Protein AF-A0AAV6TME8-F1 (afdb_monomer_lite)

Secondary structure (DSSP, 8-state):
-EEEEEEEEE--SEEEEEEEEEE-TTEEEEEEEEETTS-EEEE--S-S--TT--TTEEE--HHHHHHTT------SSEEEEEEEE---SEEEEEEEEEEESS--SS---EEEEEEEEEEE------EEEEEEEEE-TTSSEEEEEEEEE---SS---EEEEEEE-TTS--EEEEEESSSEEEEEEEEES-SEEEEEEEEE-TTS-B---EEEEEE--

Radius of gyration: 23.93 Å; chains: 1; bounding box: 53×36×77 Å

Structure (mmCIF, N/CA/C/O backbone):
data_AF-A0AAV6TME8-F1
#
_entry.id   AF-A0AAV6TME8-F1
#
loop_
_atom_site.group_PDB
_atom_site.id
_atom_site.type_symbol
_atom_site.label_atom_id
_atom_site.label_alt_id
_atom_site.label_comp_id
_atom_site.label_asym_id
_atom_site.label_entity_id
_atom_site.label_seq_id
_atom_site.pdbx_PDB_ins_code
_atom_site.Cartn_x
_atom_site.Cartn_y
_atom_site.Cartn_z
_atom_site.occupancy
_atom_site.B_iso_or_equiv
_atom_site.auth_seq_id
_atom_site.auth_comp_id
_atom_site.auth_asym_id
_atom_site.auth_atom_id
_atom_site.pdbx_PDB_model_num
ATOM 1 N N . MET A 1 1 ? -20.844 -8.195 23.554 1.00 75.50 1 MET A N 1
ATOM 2 C CA . MET A 1 1 ? -20.057 -8.203 22.303 1.00 75.50 1 MET A CA 1
ATOM 3 C C . MET A 1 1 ? -21.040 -8.287 21.154 1.00 75.50 1 MET A C 1
ATOM 5 O O . MET A 1 1 ? -21.928 -9.128 21.214 1.00 75.50 1 MET A O 1
ATOM 9 N N . LEU A 1 2 ? -20.918 -7.399 20.174 1.00 83.69 2 LEU A N 1
ATOM 10 C CA . LEU A 1 2 ? -21.782 -7.313 19.002 1.00 83.69 2 LEU A CA 1
ATOM 11 C C . LEU A 1 2 ? -20.957 -7.675 17.766 1.00 83.69 2 LEU A C 1
ATOM 13 O O . LEU A 1 2 ? -20.014 -6.962 17.438 1.00 83.69 2 LEU A O 1
ATOM 17 N N . LYS A 1 3 ? -21.287 -8.784 17.101 1.00 89.25 3 LYS A N 1
ATOM 18 C CA . LYS A 1 3 ? -20.657 -9.169 15.831 1.00 89.25 3 LYS A CA 1
ATOM 19 C C . LYS A 1 3 ? -21.192 -8.260 14.724 1.00 89.25 3 LYS A C 1
ATOM 21 O O . LYS A 1 3 ? -22.405 -8.143 14.587 1.00 89.25 3 LYS A O 1
ATOM 26 N N . ILE A 1 4 ? -20.298 -7.615 13.980 1.00 88.56 4 ILE A N 1
ATOM 27 C CA . ILE A 1 4 ? -20.653 -6.644 12.935 1.00 88.56 4 ILE A CA 1
ATOM 28 C C . ILE A 1 4 ? -20.473 -7.261 11.550 1.00 88.56 4 ILE A C 1
ATOM 30 O O . ILE A 1 4 ? -21.344 -7.113 10.699 1.00 88.56 4 ILE A O 1
ATOM 34 N N . PHE A 1 5 ? -19.378 -7.998 11.344 1.00 89.19 5 PHE A N 1
ATOM 35 C CA . PHE A 1 5 ? -19.069 -8.619 10.060 1.00 89.19 5 PHE A CA 1
ATOM 36 C C . PHE A 1 5 ? -18.673 -10.086 10.219 1.00 89.19 5 PHE A C 1
ATOM 38 O O . PHE A 1 5 ? -17.959 -10.460 11.153 1.00 89.19 5 PHE A O 1
ATOM 45 N N . GLU A 1 6 ? -19.109 -10.898 9.260 1.00 91.88 6 GLU A N 1
ATOM 46 C CA . GLU A 1 6 ? -18.462 -12.155 8.886 1.00 91.88 6 GLU A CA 1
ATOM 47 C C . GLU A 1 6 ? -17.601 -11.895 7.657 1.00 91.88 6 GLU A C 1
ATOM 49 O O . GLU A 1 6 ? -18.011 -11.175 6.747 1.00 91.88 6 GLU A O 1
ATOM 54 N N . THR A 1 7 ? -16.388 -12.429 7.653 1.00 88.69 7 THR A N 1
ATOM 55 C CA . THR A 1 7 ? -15.403 -12.181 6.603 1.00 88.69 7 THR A CA 1
ATOM 56 C C . THR A 1 7 ? -14.529 -13.422 6.396 1.00 88.69 7 THR A C 1
ATOM 58 O O . THR A 1 7 ? -14.611 -14.384 7.153 1.00 88.69 7 THR A O 1
ATOM 61 N N . ASP A 1 8 ? -13.736 -13.425 5.331 1.00 86.62 8 ASP A N 1
ATOM 62 C CA . ASP A 1 8 ? -12.628 -14.361 5.110 1.00 86.62 8 ASP A CA 1
ATOM 63 C C . ASP A 1 8 ? -11.422 -13.548 4.618 1.00 86.62 8 ASP A C 1
ATOM 65 O O . ASP A 1 8 ? -10.834 -13.800 3.565 1.00 86.62 8 ASP A O 1
ATOM 69 N N . LEU A 1 9 ? -11.129 -12.463 5.344 1.00 83.19 9 LEU A N 1
ATOM 70 C CA . LEU A 1 9 ? -10.088 -11.515 4.970 1.00 83.19 9 LEU A CA 1
ATOM 71 C C . LEU A 1 9 ? -8.731 -12.127 5.296 1.00 83.19 9 LEU A C 1
ATOM 73 O O . LEU A 1 9 ? -8.293 -12.125 6.445 1.00 83.19 9 LEU A O 1
ATOM 77 N N . HIS A 1 10 ? -8.077 -12.639 4.264 1.00 79.75 10 HIS A N 1
ATOM 78 C CA . HIS A 1 10 ? -6.720 -13.149 4.353 1.00 79.75 10 HIS A CA 1
ATOM 79 C C . HIS A 1 10 ? -5.737 -11.990 4.533 1.00 79.75 10 HIS A C 1
ATOM 81 O O . HIS A 1 10 ? -5.593 -11.148 3.639 1.00 79.75 10 HIS A O 1
ATOM 87 N N . ILE A 1 11 ? -5.040 -11.956 5.667 1.00 71.69 11 ILE A N 1
ATOM 88 C CA . ILE A 1 11 ? -3.997 -10.965 5.907 1.00 71.69 11 ILE A CA 1
ATOM 89 C C . ILE A 1 11 ? -2.740 -11.468 5.213 1.00 71.69 11 ILE A C 1
ATOM 91 O O . ILE A 1 11 ? -2.036 -12.349 5.688 1.00 71.69 11 ILE A O 1
ATOM 95 N N . LYS A 1 12 ? -2.446 -10.913 4.043 1.00 66.62 12 LYS A N 1
ATOM 96 C CA . LYS A 1 12 ? -1.075 -10.959 3.550 1.00 66.62 12 LYS A CA 1
ATOM 97 C C . LYS A 1 12 ? -0.419 -9.698 4.117 1.00 66.62 12 LYS A C 1
ATOM 99 O O . LYS A 1 12 ? -0.984 -8.627 3.950 1.00 66.62 12 LYS A O 1
ATOM 104 N N . GLY A 1 13 ? 0.774 -9.781 4.703 1.00 69.38 13 GLY A N 1
ATOM 105 C CA . GLY A 1 13 ? 1.603 -8.595 4.976 1.00 69.38 13 GLY A CA 1
ATOM 106 C C . GLY A 1 13 ? 1.107 -7.710 6.123 1.00 69.38 13 GLY A C 1
ATOM 107 O O . GLY A 1 13 ? 0.518 -8.200 7.085 1.00 69.38 13 GLY A O 1
ATOM 108 N N . GLU A 1 14 ? 1.405 -6.413 6.042 1.00 74.62 14 GLU A N 1
ATOM 109 C CA . GLU A 1 14 ? 0.968 -5.423 7.028 1.00 74.62 14 GLU A CA 1
ATOM 110 C C . GLU A 1 14 ? -0.463 -4.946 6.713 1.00 74.62 14 GLU A C 1
ATOM 112 O O . GLU A 1 14 ? -0.846 -4.796 5.550 1.00 74.62 14 GLU A O 1
ATOM 117 N N . LEU A 1 15 ? -1.271 -4.689 7.740 1.00 78.25 15 LEU A N 1
ATOM 118 C CA . LEU A 1 15 ? -2.660 -4.240 7.612 1.00 78.25 15 LEU A CA 1
ATOM 119 C C . LEU A 1 15 ? -2.941 -3.144 8.640 1.00 78.25 15 LEU A C 1
ATOM 121 O O . LEU A 1 15 ? -2.763 -3.356 9.838 1.00 78.25 15 LEU A O 1
ATOM 125 N N . ILE A 1 16 ? -3.416 -1.983 8.188 1.00 79.12 16 ILE A N 1
ATOM 126 C CA . ILE A 1 16 ? -3.967 -0.968 9.090 1.00 79.12 16 ILE A CA 1
ATOM 127 C C . ILE A 1 16 ? -5.408 -1.332 9.392 1.00 79.12 16 ILE A C 1
ATOM 129 O O . ILE A 1 16 ? -6.217 -1.500 8.480 1.00 79.12 16 ILE A O 1
ATOM 133 N N . VAL A 1 17 ? -5.736 -1.375 10.676 1.00 83.88 17 VAL A N 1
ATOM 134 C CA . VAL A 1 17 ? -7.112 -1.439 11.157 1.00 83.88 17 VAL A CA 1
ATOM 135 C C . VAL A 1 17 ? -7.406 -0.154 11.899 1.00 83.88 17 VAL A C 1
ATOM 137 O O . VAL A 1 17 ? -6.770 0.141 12.909 1.00 83.88 17 VAL A O 1
ATOM 140 N N . SER A 1 18 ? -8.363 0.619 11.399 1.00 85.50 18 SER A N 1
ATOM 141 C CA . SER A 1 18 ? -8.804 1.855 12.030 1.00 85.50 18 SER A CA 1
ATOM 142 C C . SER A 1 18 ? -10.292 1.797 12.328 1.00 85.50 18 SER A C 1
ATOM 144 O O . SER A 1 18 ? -11.071 1.265 11.539 1.00 85.50 18 SER A O 1
ATOM 146 N N . TYR A 1 19 ? -10.706 2.325 13.474 1.00 84.62 19 TYR A N 1
ATOM 147 C CA . TYR A 1 19 ? -12.117 2.490 13.778 1.00 84.62 19 TYR A CA 1
ATOM 148 C C . TYR A 1 19 ? -12.382 3.798 14.514 1.00 84.62 19 TYR A C 1
ATOM 150 O O . TYR A 1 19 ? -11.597 4.227 15.360 1.00 84.62 19 TYR A O 1
ATOM 158 N N . THR A 1 20 ? -13.502 4.429 14.180 1.00 82.88 20 THR A N 1
ATOM 159 C CA . THR A 1 20 ? -13.946 5.694 14.765 1.00 82.88 20 THR A CA 1
ATOM 160 C C . THR A 1 20 ? -15.181 5.433 15.611 1.00 82.88 20 THR A C 1
ATOM 162 O O . THR A 1 20 ? -16.193 4.931 15.111 1.00 82.88 20 THR A O 1
ATOM 165 N N . CYS A 1 21 ? -15.108 5.767 16.896 1.00 78.81 21 CYS A N 1
ATOM 166 C CA . CYS A 1 21 ? -16.202 5.571 17.835 1.00 78.81 21 CYS A CA 1
ATOM 167 C C . CYS A 1 21 ? -16.417 6.776 18.754 1.00 78.81 21 CYS A C 1
ATOM 169 O O . CYS A 1 21 ? -15.506 7.561 19.025 1.00 78.81 21 CYS A O 1
ATOM 171 N N . PHE A 1 22 ? -17.639 6.894 19.267 1.00 74.06 22 PHE A N 1
ATOM 172 C CA . PHE A 1 22 ? -17.961 7.781 20.379 1.00 74.06 22 PHE A CA 1
ATOM 173 C C . PHE A 1 22 ? -18.030 6.969 21.672 1.00 74.06 22 PHE A C 1
ATOM 175 O O . PHE A 1 22 ? -18.809 6.020 21.772 1.00 74.06 22 PHE A O 1
ATOM 182 N N . GLU A 1 23 ? -17.226 7.350 22.663 1.00 67.00 23 GLU A N 1
ATOM 183 C CA . GLU A 1 23 ? -17.203 6.710 23.980 1.00 67.00 23 GLU A CA 1
ATOM 184 C C . GLU A 1 23 ? -17.991 7.554 24.986 1.00 67.00 23 GLU A C 1
ATOM 186 O O . GLU A 1 23 ? -17.473 8.478 25.615 1.00 67.00 23 GLU A O 1
ATOM 191 N N . GLY A 1 24 ? -19.280 7.247 25.126 1.00 60.41 24 GLY A N 1
ATOM 192 C CA . GLY A 1 24 ? -20.129 7.842 26.153 1.00 60.41 24 GLY A CA 1
ATOM 193 C C . GLY A 1 24 ? -19.886 7.234 27.542 1.00 60.41 24 GLY A C 1
ATOM 194 O O . GLY A 1 24 ? -19.570 6.050 27.686 1.00 60.41 24 GLY A O 1
ATOM 195 N N . HIS A 1 25 ? -20.095 8.043 28.585 1.00 61.03 25 HIS A N 1
ATOM 196 C CA . HIS A 1 25 ? -20.364 7.591 29.961 1.00 61.03 25 HIS A CA 1
ATOM 197 C C . HIS A 1 25 ? -19.324 6.653 30.613 1.00 61.03 25 HIS A C 1
ATOM 199 O O . HIS A 1 25 ? -19.680 5.784 31.405 1.00 61.03 25 HIS A O 1
ATOM 205 N N . GLY A 1 26 ? -18.028 6.840 30.337 1.00 64.38 26 GLY A N 1
ATOM 206 C CA . GLY A 1 26 ? -16.963 6.073 31.005 1.00 64.38 26 GLY A CA 1
ATOM 207 C C . GLY A 1 26 ? -16.936 4.591 30.618 1.00 64.38 26 GLY A C 1
ATOM 208 O O . GLY A 1 26 ? -16.531 3.744 31.417 1.00 64.38 26 GLY A O 1
ATOM 209 N N . SER A 1 27 ? -17.400 4.277 29.410 1.00 70.00 27 SER A N 1
ATOM 210 C CA . SER A 1 27 ? -17.270 2.963 28.789 1.00 70.00 27 SER A CA 1
ATOM 211 C C . SER A 1 27 ? -16.025 2.893 27.905 1.00 70.00 27 SER A C 1
ATOM 213 O O . SER A 1 27 ? -15.531 3.914 27.432 1.00 70.00 27 SER A O 1
ATOM 215 N N . GLU A 1 28 ? -15.499 1.687 27.713 1.00 76.88 28 GLU A N 1
ATOM 216 C CA . GLU A 1 28 ? -14.398 1.417 26.793 1.00 76.88 28 GLU A CA 1
ATOM 217 C C . GLU A 1 28 ? -14.892 0.574 25.629 1.00 76.88 28 GLU A C 1
ATOM 219 O O . GLU A 1 28 ? -15.457 -0.508 25.824 1.00 76.88 28 GLU A O 1
ATOM 224 N N . THR A 1 29 ? -14.667 1.073 24.421 1.00 77.88 29 THR A N 1
ATOM 225 C CA . THR A 1 29 ? -15.022 0.377 23.188 1.00 77.88 29 THR A CA 1
ATOM 226 C C . THR A 1 29 ? -13.787 -0.274 22.595 1.00 77.88 29 THR A C 1
ATOM 228 O O . THR A 1 29 ? -12.815 0.409 22.285 1.00 77.88 29 THR A O 1
ATOM 231 N N . SER A 1 30 ? -13.828 -1.580 22.367 1.00 81.69 30 SER A N 1
ATOM 232 C CA . SER A 1 30 ? -12.783 -2.318 21.669 1.00 81.69 30 SER A CA 1
ATOM 233 C C . SER A 1 30 ? -13.303 -2.976 20.399 1.00 81.69 30 SER A C 1
ATOM 235 O O . SER A 1 30 ? -14.452 -3.427 20.329 1.00 81.69 30 SER A O 1
ATOM 237 N N . LEU A 1 31 ? -12.437 -3.039 19.390 1.00 86.44 31 LEU A N 1
ATOM 238 C CA . LEU A 1 31 ? -12.661 -3.865 18.209 1.00 86.44 31 LEU A CA 1
ATOM 239 C C . LEU A 1 31 ? -12.077 -5.255 18.473 1.00 86.44 31 LEU A C 1
ATOM 241 O O . LEU A 1 31 ? -10.961 -5.380 18.965 1.00 86.44 31 LEU A O 1
ATOM 245 N N . VAL A 1 32 ? -12.834 -6.299 18.161 1.00 87.56 32 VAL A N 1
ATOM 246 C CA . VAL A 1 32 ? -12.425 -7.693 18.328 1.00 87.56 32 VAL A CA 1
ATOM 247 C C . VAL A 1 32 ? -12.354 -8.345 16.956 1.00 87.56 32 VAL A C 1
ATOM 249 O O . VAL A 1 32 ? -13.356 -8.387 16.240 1.00 87.56 32 VAL A O 1
ATOM 252 N N . LEU A 1 33 ? -11.183 -8.862 16.598 1.00 87.88 33 LEU A N 1
ATOM 253 C CA . LEU A 1 33 ? -10.957 -9.606 15.361 1.00 87.88 33 LEU A CA 1
ATOM 254 C C . LEU A 1 33 ? -10.825 -11.086 15.703 1.00 87.88 33 LEU A C 1
ATOM 256 O O . LEU A 1 33 ? -9.940 -11.467 16.466 1.00 87.88 33 LEU A O 1
ATOM 260 N N . GLN A 1 34 ? -11.706 -11.917 15.157 1.00 88.88 34 GLN A N 1
ATOM 261 C CA . GLN A 1 34 ? -11.609 -13.365 15.296 1.00 88.88 34 GLN A CA 1
ATOM 262 C C . GLN A 1 34 ? -10.824 -13.935 14.118 1.00 88.88 34 GLN A C 1
ATOM 264 O O . GLN A 1 34 ? -11.244 -13.773 12.971 1.00 88.88 34 GLN A O 1
ATOM 269 N N . LEU A 1 35 ? -9.719 -14.614 14.410 1.00 86.75 35 LEU A N 1
ATOM 270 C CA . LEU A 1 35 ? -8.879 -15.288 13.426 1.00 86.75 35 LEU A CA 1
ATOM 271 C C . LEU A 1 35 ? -9.379 -16.714 13.155 1.00 86.75 35 LEU A C 1
ATOM 273 O O . LEU A 1 35 ? -10.098 -17.305 13.969 1.00 86.75 35 LEU A O 1
ATOM 277 N N . LYS A 1 36 ? -8.997 -17.289 12.012 1.00 83.75 36 LYS A N 1
ATOM 278 C CA . LYS A 1 36 ? -9.426 -18.628 11.584 1.00 83.75 36 LYS A CA 1
ATOM 279 C C . LYS A 1 36 ? -8.830 -19.740 12.432 1.00 83.75 36 LYS A C 1
ATOM 281 O O . LYS A 1 36 ? -9.465 -20.784 12.580 1.00 83.75 36 LYS A O 1
ATOM 286 N N . ASN A 1 37 ? -7.675 -19.513 13.052 1.00 80.06 37 ASN A N 1
ATOM 287 C CA . ASN A 1 37 ? -7.129 -20.415 14.068 1.00 80.06 37 ASN A CA 1
ATOM 288 C C . ASN A 1 37 ? -7.937 -20.429 15.395 1.00 80.06 37 ASN A C 1
ATOM 290 O O . ASN A 1 37 ? -7.609 -21.195 16.299 1.00 80.06 37 ASN A O 1
ATOM 294 N N . GLY A 1 38 ? -8.982 -19.599 15.528 1.00 81.19 38 GLY A N 1
ATOM 295 C CA . GLY A 1 38 ? -9.838 -19.497 16.715 1.00 81.19 38 GLY A CA 1
ATOM 296 C C . GLY A 1 38 ? -9.385 -18.468 17.756 1.00 81.19 38 GLY A C 1
ATOM 297 O O . GLY A 1 38 ? -10.128 -18.211 18.706 1.00 81.19 38 GLY A O 1
ATOM 298 N N . SER A 1 39 ? -8.212 -17.855 17.586 1.00 80.81 39 SER A N 1
ATOM 299 C CA . SER A 1 39 ? -7.725 -16.781 18.456 1.00 80.81 39 SER A CA 1
ATOM 300 C C . SER A 1 39 ? -8.457 -15.456 18.202 1.00 80.81 39 SER A C 1
ATOM 302 O O . SER A 1 39 ? -9.128 -15.264 17.182 1.00 80.81 39 SER A O 1
ATOM 304 N N . GLN A 1 40 ? -8.389 -14.551 19.180 1.00 81.94 40 GLN A N 1
ATOM 305 C CA . GLN A 1 40 ? -9.066 -13.257 19.137 1.00 81.94 40 GLN A CA 1
ATOM 306 C C . GLN A 1 40 ? -8.091 -12.132 19.459 1.00 81.94 40 GLN A C 1
ATOM 308 O O . GLN A 1 40 ? -7.471 -12.142 20.520 1.00 81.94 40 GLN A O 1
ATOM 313 N N . LEU A 1 41 ? -8.035 -11.126 18.590 1.00 78.31 41 LEU A N 1
ATOM 314 C CA . LEU A 1 41 ? -7.302 -9.888 18.832 1.00 78.31 41 LEU A CA 1
ATOM 315 C C . LEU A 1 41 ? -8.266 -8.838 19.380 1.00 78.31 41 LEU A C 1
ATOM 317 O O . LEU A 1 41 ? -9.274 -8.534 18.743 1.00 78.31 41 LEU A O 1
ATOM 321 N N . HIS A 1 42 ? -7.962 -8.289 20.558 1.00 80.12 42 HIS A N 1
ATOM 322 C CA . HIS A 1 42 ? -8.752 -7.237 21.206 1.00 80.12 42 HIS A CA 1
ATOM 323 C C . HIS A 1 42 ? -8.010 -5.906 21.085 1.00 80.12 42 HIS A C 1
ATOM 325 O O . HIS A 1 42 ? -7.006 -5.684 21.756 1.00 80.12 42 HIS A O 1
ATOM 331 N N . LEU A 1 43 ? -8.509 -5.014 20.235 1.00 77.81 43 LEU A N 1
ATOM 332 C CA . LEU A 1 43 ? -7.915 -3.708 19.969 1.00 77.81 43 LEU A CA 1
ATOM 333 C C . LEU A 1 43 ? -8.521 -2.673 20.930 1.00 77.81 43 LEU A C 1
ATOM 335 O O . LEU A 1 43 ? -9.655 -2.228 20.738 1.00 77.81 43 LEU A O 1
ATOM 339 N N . VAL A 1 44 ? -7.787 -2.352 22.002 1.00 70.06 44 VAL A N 1
ATOM 340 C CA . VAL A 1 44 ? -8.189 -1.443 23.098 1.00 70.06 44 VAL A CA 1
ATOM 341 C C . VAL A 1 44 ? -7.296 -0.189 23.096 1.00 70.06 44 VAL A C 1
ATOM 343 O O . VAL A 1 44 ? -6.171 -0.240 22.601 1.00 70.06 44 VAL A O 1
ATOM 346 N N . GLY A 1 45 ? -7.816 0.964 23.532 1.00 57.09 45 GLY A N 1
ATOM 347 C CA . GLY A 1 45 ? -7.164 2.278 23.402 1.00 57.09 45 GLY A CA 1
ATOM 348 C C . GLY A 1 45 ? -5.914 2.486 24.271 1.00 57.09 45 GLY A C 1
ATOM 349 O O . GLY A 1 45 ? -5.843 1.943 25.363 1.00 57.09 45 GLY A O 1
ATOM 350 N N . GLU A 1 46 ? -4.991 3.294 23.726 1.00 49.38 46 GLU A N 1
ATOM 351 C CA . GLU A 1 46 ? -3.740 3.956 24.188 1.00 49.38 46 GLU A CA 1
ATOM 352 C C . GLU A 1 46 ? -2.906 3.483 25.392 1.00 49.38 46 GLU A C 1
ATOM 354 O O . GLU A 1 46 ? -1.728 3.836 25.442 1.00 49.38 46 GLU A O 1
ATOM 359 N N . ASP A 1 47 ? -3.393 2.670 26.321 1.00 40.12 47 ASP A N 1
ATOM 360 C CA . ASP A 1 47 ? -2.522 2.161 27.373 1.00 40.12 47 ASP A CA 1
ATOM 361 C C . ASP A 1 47 ? -1.680 1.011 26.820 1.00 40.12 47 ASP A C 1
ATOM 363 O O . ASP A 1 47 ? -2.179 -0.059 26.470 1.00 40.12 47 ASP A O 1
ATOM 367 N N . HIS A 1 48 ? -0.367 1.238 26.787 1.00 42.09 48 HIS A N 1
ATOM 368 C CA . HIS A 1 48 ? 0.717 0.319 26.415 1.00 42.09 48 HIS A CA 1
ATOM 369 C C . HIS A 1 48 ? 0.753 -1.019 27.195 1.00 42.09 48 HIS A C 1
ATOM 371 O O . HIS A 1 48 ? 1.744 -1.741 27.144 1.00 42.09 48 HIS A O 1
ATOM 377 N N . ASN A 1 49 ? -0.315 -1.365 27.914 1.00 33.81 49 ASN A N 1
ATOM 378 C CA . ASN A 1 49 ? -0.517 -2.602 28.653 1.00 33.81 49 ASN A CA 1
ATOM 379 C C . ASN A 1 49 ? -1.672 -3.402 28.042 1.00 33.81 49 ASN A C 1
ATOM 381 O O . ASN A 1 49 ? -2.682 -3.667 28.692 1.00 33.81 49 ASN A O 1
ATOM 385 N N . VAL A 1 50 ? -1.519 -3.823 26.790 1.00 43.91 50 VAL A N 1
ATOM 386 C CA . VAL A 1 50 ? -2.372 -4.881 26.248 1.00 43.91 50 VAL A CA 1
ATOM 387 C C . VAL A 1 50 ? -1.726 -6.210 26.627 1.00 43.91 50 VAL A C 1
ATOM 389 O O . VAL A 1 50 ? -0.814 -6.713 25.971 1.00 43.91 50 VAL A O 1
ATOM 392 N N . SER A 1 51 ? -2.160 -6.756 27.758 1.00 34.84 51 SER A N 1
ATOM 393 C CA . SER A 1 51 ? -1.798 -8.101 28.184 1.00 34.84 51 SER A CA 1
ATOM 394 C C . SER A 1 51 ? -2.387 -9.108 27.189 1.00 34.84 51 SER A C 1
ATOM 396 O O . SER A 1 51 ? -3.604 -9.254 27.093 1.00 34.84 51 SER A O 1
ATOM 398 N N . ASN A 1 52 ? -1.495 -9.781 26.456 1.00 39.06 52 ASN A N 1
ATOM 399 C CA . ASN A 1 52 ? -1.725 -10.730 25.352 1.00 39.06 52 ASN A CA 1
ATOM 400 C C . ASN A 1 52 ? -1.770 -10.138 23.934 1.00 39.06 52 ASN A C 1
ATOM 402 O O . ASN A 1 52 ? -2.434 -10.688 23.058 1.00 39.06 52 ASN A O 1
ATOM 406 N N . ILE A 1 53 ? -1.012 -9.073 23.666 1.00 42.12 53 ILE A N 1
ATOM 407 C CA . ILE A 1 53 ? -0.461 -8.903 22.317 1.00 42.12 53 ILE A CA 1
ATOM 408 C C . ILE A 1 53 ? 0.647 -9.948 22.163 1.00 42.12 53 ILE A C 1
ATOM 410 O O . ILE A 1 53 ? 1.778 -9.752 22.605 1.00 42.12 53 ILE A O 1
ATOM 414 N N . ASP A 1 54 ? 0.297 -11.079 21.553 1.00 46.84 54 ASP A N 1
ATOM 415 C CA . ASP A 1 54 ? 1.254 -11.817 20.729 1.00 46.84 54 ASP A CA 1
ATOM 416 C C . ASP A 1 54 ? 1.914 -10.795 19.783 1.00 46.84 54 ASP A C 1
ATOM 418 O O . ASP A 1 54 ? 1.217 -9.892 19.333 1.00 46.84 54 ASP A O 1
ATOM 422 N N . GLU A 1 55 ? 3.218 -10.910 19.516 1.00 45.78 55 GLU A N 1
ATOM 423 C CA . GLU A 1 55 ? 4.184 -9.978 18.873 1.00 45.78 55 GLU A CA 1
ATOM 424 C C . GLU A 1 55 ? 3.784 -9.231 17.555 1.00 45.78 55 GLU A C 1
ATOM 426 O O . GLU A 1 55 ? 4.637 -8.659 16.878 1.00 45.78 55 GLU A O 1
ATOM 431 N N . TYR A 1 56 ? 2.506 -9.192 17.178 1.00 45.69 56 TYR A N 1
ATOM 432 C CA . TYR A 1 56 ? 1.959 -8.986 15.836 1.00 45.69 56 TYR A CA 1
ATOM 433 C C . TYR A 1 56 ? 0.929 -7.841 15.721 1.00 45.69 56 TYR A C 1
ATOM 435 O O . TYR A 1 56 ? 0.401 -7.596 14.636 1.00 45.69 56 TYR A O 1
ATOM 443 N N . CYS A 1 57 ? 0.609 -7.119 16.800 1.00 43.09 57 CYS A N 1
ATOM 444 C CA . CYS A 1 57 ? -0.357 -6.012 16.771 1.00 43.09 57 CYS A CA 1
ATOM 445 C C . CYS A 1 57 ? 0.114 -4.865 17.660 1.00 43.09 57 CYS A C 1
ATOM 447 O O . CYS A 1 57 ? 0.353 -5.093 18.833 1.00 43.09 57 CYS A O 1
ATOM 449 N N . PHE A 1 58 ? 0.195 -3.629 17.166 1.00 50.09 58 PHE A N 1
ATOM 450 C CA . PHE A 1 58 ? 0.626 -2.493 17.993 1.00 50.09 58 PHE A CA 1
ATOM 451 C C . PHE A 1 58 ? -0.304 -1.290 17.804 1.00 50.09 58 PHE A C 1
ATOM 453 O O . PHE A 1 58 ? -0.721 -1.023 16.671 1.00 50.09 58 PHE A O 1
ATOM 460 N N . PRO A 1 59 ? -0.644 -0.546 18.877 1.00 56.06 59 PRO A N 1
ATOM 461 C CA . PRO A 1 59 ? -1.207 0.787 18.704 1.00 56.06 59 PRO A CA 1
ATOM 462 C C . PRO A 1 59 ? -0.186 1.622 17.927 1.00 56.06 59 PRO A C 1
ATOM 464 O O . PRO A 1 59 ? 0.986 1.661 18.298 1.00 56.06 59 PRO A O 1
ATOM 467 N N . SER A 1 60 ? -0.608 2.241 16.826 1.00 52.12 60 SER A N 1
ATOM 468 C CA . SER A 1 60 ? 0.303 2.997 15.963 1.00 52.12 60 SER A CA 1
ATOM 469 C C . SER A 1 60 ? 0.093 4.487 16.139 1.00 52.12 60 SER A C 1
ATOM 471 O O . SER A 1 60 ? -1.033 4.984 16.055 1.00 52.12 60 SER A O 1
ATOM 473 N N . SER A 1 61 ? 1.189 5.207 16.357 1.00 62.66 61 SER A N 1
ATOM 474 C CA . SER A 1 61 ? 1.169 6.667 16.415 1.00 62.66 61 SER A CA 1
ATOM 475 C C . SER A 1 61 ? 0.771 7.273 15.062 1.00 62.66 61 SER A C 1
ATOM 477 O O . SER A 1 61 ? 0.988 6.677 14.004 1.00 62.66 61 SER A O 1
ATOM 479 N N . GLU A 1 62 ? 0.225 8.496 15.075 1.00 61.81 62 GLU A N 1
ATOM 480 C CA . GLU A 1 62 ? -0.054 9.256 13.843 1.00 61.81 62 GLU A CA 1
ATOM 481 C C . GLU A 1 62 ? 1.213 9.367 12.971 1.00 61.81 62 GLU A C 1
ATOM 483 O O . GLU A 1 62 ? 1.138 9.243 11.754 1.00 61.81 62 GLU A O 1
ATOM 488 N N . GLU A 1 63 ? 2.393 9.499 13.590 1.00 55.00 63 GLU A N 1
ATOM 489 C CA . GLU A 1 63 ? 3.684 9.539 12.897 1.00 55.00 63 GLU A CA 1
ATOM 490 C C . GLU A 1 63 ? 4.035 8.213 12.196 1.00 55.00 63 GLU A C 1
ATOM 492 O O . GLU A 1 63 ? 4.477 8.228 11.049 1.00 55.00 63 GLU A O 1
ATOM 497 N N . GLU A 1 64 ? 3.827 7.060 12.838 1.00 59.22 64 GLU A N 1
ATOM 498 C CA . GLU A 1 64 ? 4.074 5.741 12.231 1.00 59.22 64 GLU A CA 1
ATOM 499 C C . GLU A 1 64 ? 3.103 5.432 11.093 1.00 59.22 64 GLU A C 1
ATOM 501 O O . GLU A 1 64 ? 3.499 4.885 10.065 1.00 59.22 64 GLU A O 1
ATOM 506 N N . LEU A 1 65 ? 1.840 5.822 11.236 1.00 57.44 65 LEU A N 1
ATOM 507 C CA . LEU A 1 65 ? 0.845 5.649 10.183 1.00 57.44 65 LEU A CA 1
ATOM 508 C C . LEU A 1 65 ? 1.144 6.544 8.977 1.00 57.44 65 LEU A C 1
ATOM 510 O O . LEU A 1 65 ? 1.064 6.090 7.834 1.00 57.44 65 LEU A O 1
ATOM 514 N N . LEU A 1 66 ? 1.573 7.784 9.224 1.00 52.31 66 LEU A N 1
ATOM 515 C CA . LEU A 1 66 ? 2.047 8.682 8.174 1.00 52.31 66 LEU A CA 1
ATOM 516 C C . LEU A 1 66 ? 3.289 8.120 7.470 1.00 52.31 66 LEU A C 1
ATOM 518 O O . LEU A 1 66 ? 3.338 8.180 6.239 1.00 52.31 66 LEU A O 1
ATOM 522 N N . LYS A 1 67 ? 4.232 7.507 8.209 1.00 54.25 67 LYS A N 1
ATOM 523 C CA . LYS A 1 67 ? 5.393 6.795 7.627 1.00 54.25 67 LYS A CA 1
ATOM 524 C C . LYS A 1 67 ? 4.980 5.678 6.670 1.00 54.25 67 LYS A C 1
ATOM 526 O O . LYS A 1 67 ? 5.654 5.389 5.687 1.00 54.25 67 LYS A O 1
ATOM 531 N N . LYS A 1 68 ? 3.844 5.042 6.947 1.00 52.34 68 LYS A N 1
ATOM 532 C CA . LYS A 1 68 ? 3.263 3.982 6.113 1.00 52.34 68 LYS A CA 1
ATOM 533 C C . LYS A 1 68 ? 2.334 4.519 5.013 1.00 52.34 68 LYS A C 1
ATOM 535 O O . LYS A 1 68 ? 1.681 3.740 4.325 1.00 52.34 68 LYS A O 1
ATOM 540 N N . GLY A 1 69 ? 2.274 5.838 4.813 1.00 40.91 69 GLY A N 1
ATOM 541 C CA . GLY A 1 69 ? 1.459 6.460 3.767 1.00 40.91 69 GLY A CA 1
ATOM 542 C C . GLY A 1 69 ? -0.039 6.489 4.081 1.00 40.91 69 GLY A C 1
ATOM 543 O O . GLY A 1 69 ? -0.856 6.579 3.162 1.00 40.91 69 GLY A O 1
ATOM 544 N N . TYR A 1 70 ? -0.426 6.420 5.355 1.00 49.47 70 TYR A N 1
ATOM 545 C CA . TYR A 1 70 ? -1.813 6.555 5.792 1.00 49.47 70 TYR A CA 1
ATOM 546 C C . TYR A 1 70 ? -2.066 7.939 6.393 1.00 49.47 70 TYR A C 1
ATOM 548 O O . TYR A 1 70 ? -1.409 8.350 7.346 1.00 49.47 70 TYR A O 1
ATOM 556 N N . ASN A 1 71 ? -3.036 8.663 5.833 1.00 47.88 71 ASN A N 1
ATOM 557 C CA . ASN A 1 71 ? -3.433 9.993 6.288 1.00 47.88 71 ASN A CA 1
ATOM 558 C C . ASN A 1 71 ? -4.953 10.030 6.481 1.00 47.88 71 ASN A C 1
ATOM 560 O O . ASN A 1 71 ? -5.703 9.858 5.519 1.00 47.88 71 ASN A O 1
ATOM 564 N N . LYS A 1 72 ? -5.407 10.269 7.716 1.00 56.94 72 LYS A N 1
ATOM 565 C CA . LYS A 1 72 ? -6.829 10.347 8.068 1.00 56.94 72 LYS A CA 1
ATOM 566 C C . LYS A 1 72 ? -7.164 11.718 8.649 1.00 56.94 72 LYS A C 1
ATOM 568 O O . LYS A 1 72 ? -6.443 12.251 9.488 1.00 56.94 72 LYS A O 1
ATOM 573 N N . LYS A 1 73 ? -8.277 12.309 8.200 1.00 46.28 73 LYS A N 1
ATOM 574 C CA . LYS A 1 73 ? -8.745 13.613 8.697 1.00 46.28 73 LYS A CA 1
ATOM 575 C C . LYS A 1 73 ? -9.209 13.490 10.150 1.00 46.28 73 LYS A C 1
ATOM 577 O O . LYS A 1 73 ? -10.006 12.614 10.470 1.00 46.28 73 LYS A O 1
ATOM 582 N N . LYS A 1 74 ? -8.760 14.410 11.010 1.00 47.19 74 LYS A N 1
ATOM 583 C CA . LYS A 1 74 ? -9.202 14.483 12.411 1.00 47.19 74 LYS A CA 1
ATOM 584 C C . LYS A 1 74 ? -10.695 14.822 12.489 1.00 47.19 74 LYS A C 1
ATOM 586 O O . LYS A 1 74 ? -11.148 15.794 11.887 1.00 47.19 74 LYS A O 1
ATOM 591 N N . SER A 1 75 ? -11.432 14.016 13.246 1.00 53.00 75 SER A N 1
ATOM 592 C CA . SER A 1 75 ? -12.836 14.218 13.618 1.00 53.00 75 SER A CA 1
ATOM 593 C C . SER A 1 75 ? -12.921 14.591 15.104 1.00 53.00 75 SER A C 1
ATOM 595 O O . SER A 1 75 ? -11.976 14.363 15.854 1.00 53.00 75 SER A O 1
ATOM 597 N N . CYS A 1 76 ? -14.052 15.136 15.558 1.00 55.62 76 CYS A N 1
ATOM 598 C CA . CYS A 1 76 ? -14.346 15.285 16.991 1.00 55.62 76 CYS A CA 1
ATOM 599 C C . CYS A 1 76 ? -14.643 13.943 17.696 1.00 55.62 76 CYS A C 1
ATOM 601 O O . CYS A 1 76 ? -14.943 13.923 18.887 1.00 55.62 76 CYS A O 1
ATOM 603 N N . TRP A 1 77 ? -14.570 12.836 16.956 1.00 69.31 77 TRP A N 1
ATOM 604 C CA . TRP A 1 77 ? -14.772 11.466 17.408 1.00 69.31 77 TRP A CA 1
ATOM 605 C C . TRP A 1 77 ? -13.430 10.769 17.628 1.00 69.31 77 TRP A C 1
ATOM 607 O O . TRP A 1 77 ? -12.463 11.028 16.906 1.00 69.31 77 TRP A O 1
ATOM 617 N N . THR A 1 78 ? -13.381 9.843 18.584 1.00 72.56 78 THR A N 1
ATOM 618 C CA . THR A 1 78 ? -12.165 9.082 18.875 1.00 72.56 78 THR A CA 1
ATOM 619 C C . THR A 1 78 ? -11.913 8.090 17.748 1.00 72.56 78 THR A C 1
ATOM 621 O O . THR A 1 78 ? -12.666 7.136 17.567 1.00 72.56 78 THR A O 1
ATOM 624 N N . THR A 1 79 ? -10.850 8.318 16.980 1.00 76.62 79 THR A N 1
ATOM 625 C CA . THR A 1 79 ? -10.346 7.358 15.992 1.00 76.62 79 THR A CA 1
ATOM 626 C C . THR A 1 79 ? -9.186 6.596 16.603 1.00 76.62 79 THR A C 1
ATOM 628 O O . THR A 1 79 ? -8.271 7.208 17.150 1.00 76.62 79 THR A O 1
ATOM 631 N N . ARG A 1 80 ? -9.209 5.271 16.491 1.00 77.88 80 ARG A N 1
ATOM 632 C CA . ARG A 1 80 ? -8.116 4.398 16.917 1.00 77.88 80 ARG A CA 1
ATOM 633 C C . ARG A 1 80 ? -7.590 3.636 15.722 1.00 77.88 80 ARG A C 1
ATOM 635 O O . ARG A 1 80 ? -8.379 3.180 14.899 1.00 77.88 80 ARG A O 1
ATOM 642 N N . SER A 1 81 ? -6.275 3.504 15.649 1.00 79.19 81 SER A N 1
ATOM 643 C CA . SER A 1 81 ? -5.579 2.900 14.521 1.00 79.19 81 SER A CA 1
ATOM 644 C C . SER A 1 81 ? -4.522 1.932 15.032 1.00 79.19 81 SER A C 1
ATOM 646 O O . SER A 1 81 ? -3.754 2.252 15.941 1.00 79.19 81 SER A O 1
ATOM 648 N N . TYR A 1 82 ? -4.492 0.754 14.431 1.00 79.75 82 TYR A N 1
ATOM 649 C CA . TYR A 1 82 ? -3.614 -0.345 14.797 1.00 79.75 82 TYR A CA 1
ATOM 650 C C . TYR A 1 82 ? -2.923 -0.853 13.545 1.00 79.75 82 TYR A C 1
ATOM 652 O O . TYR A 1 82 ? -3.549 -0.972 12.488 1.00 79.75 82 TYR A O 1
ATOM 660 N N . LEU A 1 83 ? -1.645 -1.177 13.687 1.00 76.00 83 LEU A N 1
ATOM 661 C CA . LEU A 1 83 ? -0.890 -1.895 12.677 1.00 76.00 83 LEU A CA 1
ATOM 662 C C . LEU A 1 83 ? -0.859 -3.375 13.058 1.00 76.00 83 LEU A C 1
ATOM 664 O O . LEU A 1 83 ? -0.330 -3.745 14.109 1.00 76.00 83 LEU A O 1
ATOM 668 N N . LEU A 1 84 ? -1.436 -4.207 12.197 1.00 77.62 84 LEU A N 1
ATOM 669 C CA . LEU A 1 84 ? -1.321 -5.656 12.255 1.00 77.62 84 LEU A CA 1
ATOM 670 C C . LEU A 1 84 ? -0.147 -6.077 11.375 1.00 77.62 84 LEU A C 1
ATOM 672 O O . LEU A 1 84 ? -0.206 -5.942 10.151 1.00 77.62 84 LEU A O 1
ATOM 676 N N . ASN A 1 85 ? 0.905 -6.590 12.004 1.00 68.69 85 ASN A N 1
ATOM 677 C CA . ASN A 1 85 ? 2.080 -7.116 11.329 1.00 68.69 85 ASN A CA 1
ATOM 678 C C . ASN A 1 85 ? 2.005 -8.637 11.328 1.00 68.69 85 ASN A C 1
ATOM 680 O O . ASN A 1 85 ? 2.078 -9.259 12.379 1.00 68.69 85 ASN A O 1
ATOM 684 N N . HIS A 1 86 ? 1.932 -9.231 10.140 1.00 61.72 86 HIS A N 1
ATOM 685 C CA . HIS A 1 86 ? 2.243 -10.643 9.937 1.00 61.72 86 HIS A CA 1
ATOM 686 C C . HIS A 1 86 ? 1.356 -11.633 10.712 1.00 61.72 86 HIS A C 1
ATOM 688 O O . HIS A 1 86 ? 1.795 -12.330 11.623 1.00 61.72 86 HIS A O 1
ATOM 694 N N . THR A 1 87 ? 0.122 -11.805 10.252 1.00 57.16 87 THR A N 1
ATOM 695 C CA . THR A 1 87 ? -0.649 -13.014 10.561 1.00 57.16 87 THR A CA 1
ATOM 696 C C . THR A 1 87 ? -0.897 -13.717 9.233 1.00 57.16 87 THR A C 1
ATOM 698 O O . THR A 1 87 ? -1.582 -13.162 8.391 1.00 57.16 87 THR A O 1
ATOM 701 N N . GLU A 1 88 ? -0.348 -14.914 8.990 1.00 56.62 88 GLU A N 1
ATOM 702 C CA . GLU A 1 88 ? -0.788 -15.757 7.851 1.00 56.62 88 GLU A CA 1
ATOM 703 C C . GLU A 1 88 ? -2.198 -16.329 8.105 1.00 56.62 88 GLU A C 1
ATOM 705 O O . GLU A 1 88 ? -2.506 -17.483 7.805 1.00 56.62 88 GLU A O 1
ATOM 710 N N . ASP A 1 89 ? -3.056 -15.537 8.738 1.00 70.31 89 ASP A N 1
ATOM 711 C CA . ASP A 1 89 ? -4.345 -15.950 9.242 1.00 70.31 89 ASP A CA 1
ATOM 712 C C . ASP A 1 89 ? -5.450 -15.118 8.591 1.00 70.31 89 ASP A C 1
ATOM 714 O O . ASP A 1 89 ? -5.254 -13.990 8.124 1.00 70.31 89 ASP A O 1
ATOM 718 N N . ASN A 1 90 ? -6.634 -15.712 8.531 1.00 85.62 90 ASN A N 1
ATOM 719 C CA . ASN A 1 90 ? -7.811 -15.070 7.979 1.00 85.62 90 ASN A CA 1
ATOM 720 C C . ASN A 1 90 ? -8.611 -14.473 9.131 1.00 85.62 90 ASN A C 1
ATOM 722 O O . ASN A 1 90 ? -8.986 -15.190 10.062 1.00 85.62 90 ASN A O 1
ATOM 726 N N . ILE A 1 91 ? -8.961 -13.192 9.045 1.00 87.81 91 ILE A N 1
ATOM 727 C CA . ILE A 1 91 ? -10.001 -12.644 9.915 1.00 87.81 91 ILE A CA 1
ATOM 728 C C . ILE A 1 91 ? -11.330 -13.226 9.438 1.00 87.81 91 ILE A C 1
ATOM 730 O O . ILE A 1 91 ? -11.748 -12.987 8.305 1.00 87.81 91 ILE A O 1
ATOM 734 N N . GLN A 1 92 ? -11.980 -13.988 10.313 1.00 91.31 92 GLN A N 1
ATOM 735 C CA . GLN A 1 92 ? -13.274 -14.625 10.076 1.00 91.31 92 GLN A CA 1
ATOM 736 C C . GLN A 1 92 ? -14.447 -13.783 10.554 1.00 91.31 92 GLN A C 1
ATOM 738 O O . GLN A 1 92 ? -15.564 -13.877 10.040 1.00 91.31 92 GLN A O 1
ATOM 743 N N . SER A 1 93 ? -14.224 -12.972 11.584 1.00 92.31 93 SER A N 1
ATOM 744 C CA . SER A 1 93 ? -15.244 -12.040 12.024 1.00 92.31 93 SER A CA 1
ATOM 745 C C . SER A 1 93 ? -14.683 -10.817 12.713 1.00 92.31 93 SER A C 1
ATOM 747 O O . SER A 1 93 ? -13.586 -10.831 13.270 1.00 92.31 93 SER A O 1
ATOM 749 N N . ILE A 1 94 ? -15.480 -9.756 12.660 1.00 91.19 94 ILE A N 1
ATOM 750 C CA . ILE A 1 94 ? -15.202 -8.486 13.309 1.00 91.19 94 ILE A CA 1
ATOM 751 C C . ILE A 1 94 ? -16.372 -8.198 14.235 1.00 91.19 94 ILE A C 1
ATOM 753 O O . ILE A 1 94 ? -17.536 -8.204 13.819 1.00 91.19 94 ILE A O 1
ATOM 757 N N . ALA A 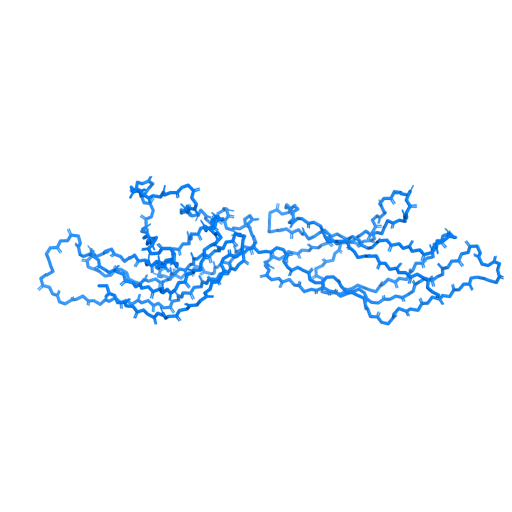1 95 ? -16.066 -7.946 15.497 1.00 90.06 95 ALA A N 1
ATOM 758 C CA . ALA A 1 95 ? -17.036 -7.597 16.513 1.00 90.06 95 ALA A CA 1
ATOM 759 C C . ALA A 1 95 ? -16.600 -6.334 17.251 1.00 90.06 95 ALA A C 1
ATOM 761 O O . ALA A 1 95 ? -15.425 -5.990 17.288 1.00 90.06 95 ALA A O 1
ATOM 762 N N . VAL A 1 96 ? -17.553 -5.659 17.879 1.00 86.38 96 VAL A N 1
ATOM 763 C CA . VAL A 1 96 ? -17.270 -4.600 18.842 1.00 86.38 96 VAL A CA 1
ATOM 764 C C . VAL A 1 96 ? -17.685 -5.060 20.227 1.00 86.38 96 VAL A C 1
ATOM 766 O O . VAL A 1 96 ? -18.754 -5.648 20.442 1.00 86.38 96 VAL A O 1
ATOM 769 N N . LYS A 1 97 ? -16.821 -4.802 21.198 1.00 84.44 97 LYS A N 1
ATOM 770 C CA . LYS A 1 97 ? -17.091 -5.031 22.608 1.00 84.44 97 LYS A CA 1
ATOM 771 C C . LYS A 1 97 ? -17.063 -3.680 23.310 1.00 84.44 97 LYS A C 1
ATOM 773 O O . LYS A 1 97 ? -16.102 -2.940 23.207 1.00 84.44 97 LYS A O 1
ATOM 778 N N . CYS A 1 98 ? -18.135 -3.372 24.026 1.00 80.12 98 CYS A N 1
ATOM 779 C CA . CYS A 1 98 ? -18.185 -2.235 24.931 1.00 80.12 98 CYS A CA 1
ATOM 780 C C . CYS A 1 98 ? -18.169 -2.774 26.361 1.00 80.12 98 CYS A C 1
ATOM 782 O O . CYS A 1 98 ? -18.938 -3.688 26.682 1.00 80.12 98 CYS A O 1
ATOM 784 N N . GLN A 1 99 ? -17.266 -2.256 27.189 1.00 80.06 99 GLN A N 1
ATOM 785 C CA . GLN A 1 99 ? -17.140 -2.621 28.592 1.00 80.06 99 GLN A CA 1
ATOM 786 C C . GLN A 1 99 ? -17.277 -1.364 29.463 1.00 80.06 99 GLN A C 1
ATOM 788 O O . GLN A 1 99 ? -16.435 -0.468 29.391 1.00 80.06 99 GLN A O 1
ATOM 793 N N . PRO A 1 100 ? -18.325 -1.266 30.297 1.00 76.81 100 PRO A N 1
ATOM 794 C CA . PRO A 1 100 ? -18.453 -0.169 31.250 1.00 76.81 100 PRO A CA 1
ATOM 795 C C . PRO A 1 100 ? -17.327 -0.227 32.291 1.00 76.81 100 PRO A C 1
ATOM 797 O O . PRO A 1 100 ? -17.099 -1.285 32.880 1.00 76.81 100 PRO A O 1
ATOM 800 N N . LYS A 1 101 ? -16.639 0.894 32.562 1.00 74.19 101 LYS A N 1
ATOM 801 C CA . LYS A 1 101 ? -15.630 0.959 33.644 1.00 74.19 101 LYS A CA 1
ATOM 802 C C . LYS A 1 101 ? -16.263 1.132 35.029 1.00 74.19 101 LYS A C 1
ATOM 804 O O . LYS A 1 101 ? -15.576 1.042 36.044 1.00 74.19 101 LYS A O 1
ATOM 809 N N . ARG A 1 102 ? -17.564 1.427 35.076 1.00 77.12 102 ARG A N 1
ATOM 810 C CA . ARG A 1 102 ? -18.371 1.614 36.287 1.00 77.12 102 ARG A CA 1
ATOM 811 C C . ARG A 1 102 ? -19.765 1.050 36.057 1.00 77.12 102 ARG A C 1
ATOM 813 O O . ARG A 1 102 ? -20.167 0.831 34.916 1.00 77.12 102 ARG A O 1
ATOM 820 N N . GLU A 1 103 ? -20.490 0.834 37.146 1.00 77.88 103 GLU A N 1
ATOM 821 C CA . GLU A 1 103 ? -21.893 0.443 37.086 1.00 77.88 103 GLU A CA 1
ATOM 822 C C . GLU A 1 103 ? -22.698 1.490 36.303 1.00 77.88 103 GLU A C 1
ATOM 824 O O . GLU A 1 103 ? -22.603 2.694 36.557 1.00 77.88 103 GLU A O 1
ATOM 829 N N . LEU A 1 104 ? -23.442 1.026 35.301 1.00 68.44 104 LEU A N 1
ATOM 830 C CA . LEU A 1 104 ? -24.253 1.885 34.451 1.00 68.44 104 LEU A CA 1
ATOM 831 C C . LEU A 1 104 ? -25.551 2.222 35.182 1.00 68.44 104 LEU A C 1
ATOM 833 O O . LEU A 1 104 ? -26.410 1.364 35.366 1.00 68.44 104 LEU A O 1
ATOM 837 N N . THR A 1 105 ? -25.703 3.479 35.587 1.00 65.00 105 THR A N 1
ATOM 838 C CA . THR A 1 105 ? -26.939 3.983 36.209 1.00 65.00 105 THR A CA 1
ATOM 839 C C . THR A 1 105 ? -27.984 4.430 35.183 1.00 65.00 105 THR A C 1
ATOM 841 O O . THR A 1 105 ? -29.150 4.609 35.526 1.00 65.00 105 THR A O 1
ATOM 844 N N . LEU A 1 106 ? -27.580 4.591 33.920 1.00 66.94 106 LEU A N 1
ATOM 845 C CA . LEU A 1 106 ? -28.414 4.935 32.768 1.00 66.94 106 LEU A CA 1
ATOM 846 C C . LEU A 1 106 ? -28.053 4.021 31.586 1.00 66.94 106 LEU A C 1
ATOM 848 O O . LEU A 1 106 ? -27.014 3.359 31.603 1.00 66.94 106 LEU A O 1
ATOM 852 N N . GLY A 1 107 ? -28.907 3.992 30.558 1.00 65.25 107 GLY A N 1
ATOM 853 C CA . GLY A 1 107 ? -28.579 3.345 29.284 1.00 65.25 107 GLY A CA 1
ATOM 854 C C . GLY A 1 107 ? -27.287 3.905 28.680 1.00 65.25 107 GLY A C 1
ATOM 855 O O . GLY A 1 107 ? -26.883 5.025 28.993 1.00 65.25 107 GLY A O 1
ATOM 856 N N . PHE A 1 108 ? -26.629 3.119 27.830 1.00 70.19 108 PHE A N 1
ATOM 857 C CA . PHE A 1 108 ? -25.423 3.542 27.126 1.00 70.19 108 PHE A CA 1
ATOM 858 C C . PHE A 1 108 ? -25.645 3.458 25.619 1.00 70.19 108 PHE A C 1
ATOM 860 O O . PHE A 1 108 ? -26.230 2.491 25.131 1.00 70.19 108 PHE A O 1
ATOM 867 N N . ASP A 1 109 ? -25.121 4.447 24.904 1.00 69.38 109 ASP A N 1
ATOM 868 C CA . ASP A 1 109 ? -25.076 4.450 23.449 1.00 69.38 109 ASP A CA 1
ATOM 869 C C . ASP A 1 109 ? -23.650 4.155 22.993 1.00 69.38 109 ASP A C 1
ATOM 871 O O . ASP A 1 109 ? -22.685 4.779 23.442 1.00 69.38 109 ASP A O 1
ATOM 875 N N . LEU A 1 110 ? -23.528 3.188 22.089 1.00 71.94 110 LEU A N 1
ATOM 876 C CA . LEU A 1 110 ? -22.298 2.890 21.376 1.00 71.94 110 LEU A CA 1
ATOM 877 C C . LEU A 1 110 ? -22.486 3.314 19.923 1.00 71.94 110 LEU A C 1
ATOM 879 O O . LEU A 1 110 ? -23.320 2.748 19.215 1.00 71.94 110 LEU A O 1
ATOM 883 N N . LEU A 1 111 ? -21.682 4.274 19.473 1.00 74.94 111 LEU A N 1
ATOM 884 C CA . LEU A 1 111 ? -21.694 4.726 18.087 1.00 74.94 111 LEU A CA 1
ATOM 885 C C . LEU A 1 111 ? -20.351 4.382 17.448 1.00 74.94 111 LEU A C 1
ATOM 887 O O . LEU A 1 111 ? -19.319 4.925 17.840 1.00 74.94 111 LEU A O 1
ATOM 891 N N . LEU A 1 112 ? -20.387 3.481 16.468 1.00 80.56 112 LEU A N 1
ATOM 892 C CA . LEU A 1 112 ? -19.281 3.177 15.566 1.00 80.56 112 LEU A CA 1
ATOM 893 C C . LEU A 1 112 ? -19.614 3.798 14.211 1.00 80.56 112 LEU A C 1
ATOM 895 O O . LEU A 1 112 ? -20.618 3.431 13.603 1.00 80.56 112 LEU A O 1
ATOM 899 N N . THR A 1 113 ? -18.808 4.749 13.755 1.00 81.56 113 THR A N 1
ATOM 900 C CA . THR A 1 113 ? -19.092 5.496 12.520 1.00 81.56 113 THR A CA 1
ATOM 901 C C . THR A 1 113 ? -18.252 5.035 11.351 1.00 81.56 113 THR A C 1
ATOM 903 O O . THR A 1 113 ? -18.736 5.011 10.224 1.00 81.56 113 THR A O 1
ATOM 906 N N . GLU A 1 114 ? -17.009 4.649 11.611 1.00 83.88 114 GLU A N 1
ATOM 907 C CA . GLU A 1 114 ? -16.081 4.224 10.573 1.00 83.88 114 GLU A CA 1
ATOM 908 C C . GLU A 1 114 ? -15.311 3.000 11.052 1.00 83.88 114 GLU A C 1
ATOM 910 O O . GLU A 1 114 ? -14.890 2.929 12.207 1.00 83.88 114 GLU A O 1
ATOM 915 N N . LEU A 1 115 ? -15.123 2.052 10.142 1.00 85.88 115 LEU A N 1
ATOM 916 C CA . LEU A 1 115 ? -14.214 0.927 10.281 1.00 85.88 115 LEU A CA 1
ATOM 917 C C . LEU A 1 115 ? -13.482 0.784 8.949 1.00 85.88 115 LEU A C 1
ATOM 919 O O . LEU A 1 115 ? -14.118 0.619 7.909 1.00 85.88 115 LEU A O 1
ATOM 923 N N . GLU A 1 116 ? -12.160 0.836 8.9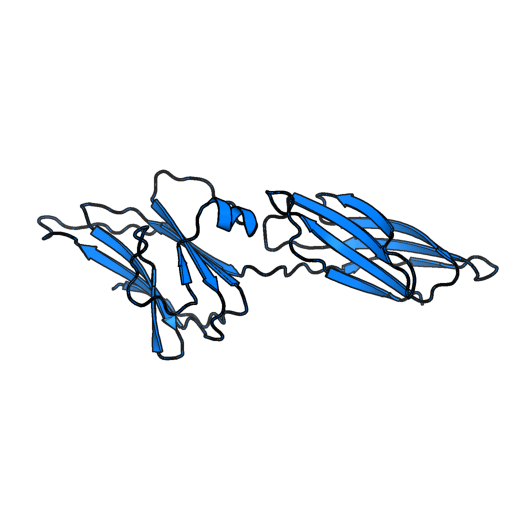90 1.00 83.81 116 GLU A N 1
ATOM 924 C CA . GLU A 1 116 ? -11.294 0.709 7.826 1.00 83.81 116 GLU A CA 1
ATOM 925 C C . GLU A 1 116 ? -10.280 -0.401 8.074 1.00 83.81 116 GLU A C 1
ATOM 927 O O . GLU A 1 116 ? -9.668 -0.486 9.137 1.00 83.81 116 GLU A O 1
ATOM 932 N N . MET A 1 117 ? -10.102 -1.256 7.072 1.00 80.19 117 MET A N 1
ATOM 933 C CA . MET A 1 117 ? -9.085 -2.298 7.058 1.00 80.19 117 MET A CA 1
ATOM 934 C C . MET A 1 117 ? -8.329 -2.167 5.745 1.00 80.19 117 MET A C 1
ATOM 936 O O . MET A 1 117 ? -8.857 -2.511 4.688 1.00 80.19 117 MET A O 1
ATOM 940 N N . ILE A 1 118 ? -7.135 -1.585 5.803 1.00 75.44 118 ILE A N 1
ATOM 941 C CA . ILE A 1 118 ? -6.373 -1.189 4.619 1.00 75.44 118 ILE A CA 1
ATOM 942 C C . ILE A 1 118 ? -5.063 -1.967 4.596 1.00 75.44 118 ILE A C 1
ATOM 944 O O . ILE A 1 118 ? -4.202 -1.730 5.449 1.00 75.44 118 ILE A O 1
ATOM 948 N N . PRO A 1 119 ? -4.897 -2.907 3.653 1.00 71.62 119 PRO A N 1
ATOM 949 C CA . PRO A 1 119 ? -3.646 -3.628 3.518 1.00 71.62 119 PRO A CA 1
ATOM 950 C C . PRO A 1 119 ? -2.539 -2.625 3.166 1.00 71.62 119 PRO A C 1
ATOM 952 O O . PRO A 1 119 ? -2.639 -1.882 2.190 1.00 71.62 119 PRO A O 1
ATOM 955 N N . LEU A 1 120 ? -1.484 -2.597 3.974 1.00 63.31 120 LEU A N 1
ATOM 956 C CA . LEU A 1 120 ? -0.272 -1.832 3.713 1.00 63.31 120 LEU A CA 1
ATOM 957 C C . LEU A 1 120 ? 0.629 -2.666 2.818 1.00 63.31 120 LEU A C 1
ATOM 959 O O . LEU A 1 120 ? 1.583 -3.309 3.249 1.00 63.31 120 LEU A O 1
ATOM 963 N N . TRP A 1 121 ? 0.279 -2.680 1.542 1.00 58.59 121 TRP A N 1
ATOM 964 C CA . TRP A 1 121 ? 1.146 -3.215 0.515 1.00 58.59 121 TRP A CA 1
ATOM 965 C C . TRP A 1 121 ? 1.599 -2.080 -0.392 1.00 58.59 121 TRP A C 1
ATOM 967 O O . TRP A 1 121 ? 0.776 -1.244 -0.773 1.00 58.59 121 TRP A O 1
ATOM 977 N N . PRO A 1 122 ? 2.854 -2.087 -0.861 1.00 50.56 122 PRO A N 1
ATOM 978 C CA . PRO A 1 122 ? 3.208 -1.382 -2.077 1.00 50.56 122 PRO A CA 1
ATOM 979 C C . PRO A 1 122 ? 2.670 -2.184 -3.275 1.00 50.56 122 PRO A C 1
ATOM 981 O O . PRO A 1 122 ? 3.443 -2.662 -4.094 1.00 50.56 122 PRO A O 1
ATOM 984 N N . ILE A 1 123 ? 1.352 -2.410 -3.392 1.00 52.38 123 ILE A N 1
ATOM 985 C CA . ILE A 1 123 ? 0.811 -2.934 -4.657 1.00 52.38 123 ILE A CA 1
ATOM 986 C C . ILE A 1 123 ? 0.660 -1.733 -5.575 1.00 52.38 123 ILE A C 1
ATOM 988 O O . ILE A 1 123 ? -0.392 -1.096 -5.675 1.00 52.38 123 ILE A O 1
ATOM 992 N N . TYR A 1 124 ? 1.774 -1.402 -6.208 1.00 62.78 124 TYR A N 1
ATOM 993 C CA . TYR A 1 124 ? 1.818 -0.468 -7.306 1.00 62.78 124 TYR A CA 1
ATOM 994 C C . TYR A 1 124 ? 1.990 -1.266 -8.587 1.00 62.78 124 TYR A C 1
ATOM 996 O O . TYR A 1 124 ? 3.014 -1.903 -8.796 1.00 62.78 124 TYR A O 1
ATOM 1004 N N . ASN A 1 125 ? 0.981 -1.245 -9.454 1.00 61.28 125 ASN A N 1
ATOM 1005 C CA . ASN A 1 125 ? 1.069 -1.933 -10.740 1.00 61.28 125 ASN A CA 1
ATOM 1006 C C . ASN A 1 125 ? 1.763 -1.022 -11.749 1.00 61.28 125 ASN A C 1
ATOM 1008 O O . ASN A 1 125 ? 1.090 -0.200 -12.373 1.00 61.28 125 ASN A O 1
ATOM 1012 N N . LEU A 1 126 ? 3.082 -1.155 -11.903 1.00 71.25 126 LEU A N 1
ATOM 1013 C CA . LEU A 1 126 ? 3.813 -0.496 -12.984 1.00 71.25 126 LEU A CA 1
ATOM 1014 C C . LEU A 1 126 ? 3.557 -1.238 -14.301 1.00 71.25 126 LEU A C 1
ATOM 1016 O O . LEU A 1 126 ? 3.836 -2.427 -14.429 1.00 71.25 126 LEU A O 1
ATOM 1020 N N . MET A 1 127 ? 3.017 -0.526 -15.283 1.00 79.00 127 MET A N 1
ATOM 1021 C CA . MET A 1 127 ? 2.698 -1.055 -16.607 1.00 79.00 127 MET A CA 1
ATOM 1022 C C . MET A 1 127 ? 3.145 -0.069 -17.690 1.00 79.00 127 MET A C 1
ATOM 1024 O O . MET A 1 127 ? 3.337 1.119 -17.429 1.00 79.00 127 MET A O 1
ATOM 1028 N N . HIS A 1 128 ? 3.268 -0.538 -18.933 1.00 73.81 128 HIS A N 1
ATOM 1029 C CA . HIS A 1 128 ? 3.428 0.334 -20.095 1.00 73.81 128 HIS A CA 1
ATOM 1030 C C . HIS A 1 128 ? 2.305 0.129 -21.113 1.00 73.81 128 HIS A C 1
ATOM 1032 O O . HIS A 1 128 ? 1.791 -0.975 -21.302 1.00 73.81 128 HIS A O 1
ATOM 1038 N N . ARG A 1 129 ? 1.963 1.196 -21.836 1.00 79.81 129 ARG A N 1
ATOM 1039 C CA . ARG A 1 129 ? 1.062 1.178 -22.994 1.00 79.81 129 ARG A CA 1
ATOM 1040 C C . ARG A 1 129 ? 1.695 1.909 -24.171 1.00 79.81 129 ARG A C 1
ATOM 1042 O O . ARG A 1 129 ? 2.571 2.755 -23.994 1.00 79.81 129 ARG A O 1
ATOM 1049 N N . ASN A 1 130 ? 1.227 1.581 -25.377 1.00 81.88 130 ASN A N 1
ATOM 1050 C CA . ASN A 1 130 ? 1.646 2.219 -26.629 1.00 81.88 130 ASN A CA 1
ATOM 1051 C C . ASN A 1 130 ? 3.172 2.206 -26.838 1.00 81.88 130 ASN A C 1
ATOM 1053 O O . ASN A 1 130 ? 3.752 3.226 -27.198 1.00 81.88 130 ASN A O 1
ATOM 1057 N N . LEU A 1 131 ? 3.818 1.067 -26.562 1.00 81.00 131 LEU A N 1
ATOM 1058 C CA . LEU A 1 131 ? 5.250 0.894 -26.793 1.00 81.00 131 LEU A CA 1
ATOM 1059 C C . LEU A 1 131 ? 5.533 0.888 -28.299 1.00 81.00 131 LEU A C 1
ATOM 1061 O O . LEU A 1 131 ? 5.043 0.020 -29.020 1.00 81.00 131 LEU A O 1
ATOM 1065 N N . THR A 1 132 ? 6.336 1.840 -28.756 1.00 81.94 132 THR A N 1
ATOM 1066 C CA . THR A 1 132 ? 6.869 1.892 -30.116 1.00 81.94 132 THR A CA 1
ATOM 1067 C C . THR A 1 132 ? 8.392 1.958 -30.076 1.00 81.94 132 THR A C 1
ATOM 1069 O O . THR A 1 132 ? 8.990 2.700 -29.292 1.00 81.94 132 THR A O 1
ATOM 1072 N N . CYS A 1 133 ? 9.024 1.166 -30.941 1.00 79.12 133 CYS A N 1
ATOM 1073 C CA . CYS A 1 133 ? 10.474 1.071 -31.065 1.00 79.12 133 CYS A CA 1
ATOM 1074 C C . CYS A 1 133 ? 10.879 1.422 -32.498 1.00 79.12 133 CYS A C 1
ATOM 1076 O O . CYS A 1 133 ? 10.371 0.847 -33.461 1.00 79.12 133 CYS A O 1
ATOM 1078 N N . HIS A 1 134 ? 11.803 2.369 -32.643 1.00 81.62 134 HIS A N 1
ATOM 1079 C CA . HIS A 1 134 ? 12.359 2.772 -33.929 1.00 81.62 134 HIS A CA 1
ATOM 1080 C C . HIS A 1 134 ? 13.872 2.573 -33.911 1.00 81.62 134 HIS A C 1
ATOM 1082 O O . HIS A 1 134 ? 14.597 3.287 -33.216 1.00 81.62 134 HIS A O 1
ATOM 1088 N N . TRP A 1 135 ? 14.340 1.593 -34.678 1.00 79.25 135 TRP A N 1
ATOM 1089 C CA . TRP A 1 135 ? 15.762 1.342 -34.876 1.00 79.25 135 TRP A CA 1
ATOM 1090 C C . TRP A 1 135 ? 16.353 2.357 -35.852 1.00 79.25 135 TRP A C 1
ATOM 1092 O O . TRP A 1 135 ? 15.754 2.655 -36.888 1.00 79.25 135 TRP A O 1
ATOM 1102 N N . ASP A 1 136 ? 17.542 2.866 -35.533 1.00 79.50 136 ASP A N 1
ATOM 1103 C CA . ASP A 1 136 ? 18.360 3.589 -36.506 1.00 79.50 136 ASP A CA 1
ATOM 1104 C C . ASP A 1 136 ? 18.750 2.637 -37.658 1.00 79.50 136 ASP A C 1
ATOM 1106 O O . ASP A 1 136 ? 18.849 1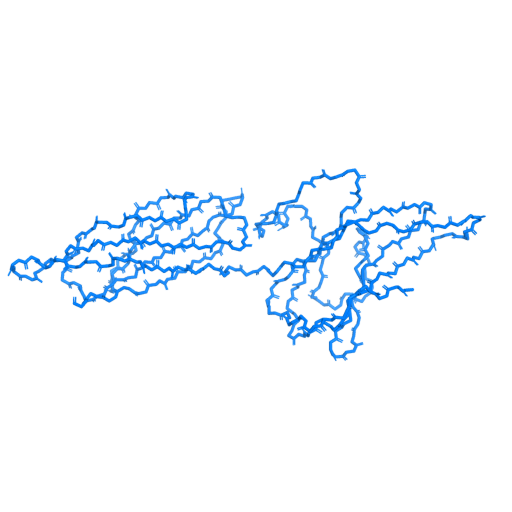.423 -37.465 1.00 79.50 136 ASP A O 1
ATOM 1110 N N . ALA A 1 137 ? 18.997 3.166 -38.856 1.00 68.69 137 ALA A N 1
ATOM 1111 C CA . ALA A 1 137 ? 19.336 2.402 -40.058 1.00 68.69 137 ALA A CA 1
ATOM 1112 C C . ALA A 1 137 ? 20.570 1.495 -39.871 1.00 68.69 137 ALA A C 1
ATOM 1114 O O . ALA A 1 137 ? 20.685 0.459 -40.523 1.00 68.69 137 ALA A O 1
ATOM 1115 N N . ALA A 1 138 ? 21.468 1.856 -38.947 1.00 73.25 138 ALA A N 1
ATOM 1116 C CA . ALA A 1 138 ? 22.637 1.063 -38.566 1.00 73.25 138 ALA A CA 1
ATOM 1117 C C . ALA A 1 138 ? 22.374 0.037 -37.439 1.00 73.25 138 ALA A C 1
ATOM 1119 O O . ALA A 1 138 ? 23.289 -0.693 -37.066 1.00 73.25 138 ALA A O 1
ATOM 1120 N N . LYS A 1 139 ? 21.159 -0.007 -36.869 1.00 68.75 139 LYS A N 1
ATOM 1121 C CA . LYS A 1 139 ? 20.739 -0.818 -35.704 1.00 68.75 139 LYS A CA 1
ATOM 1122 C C . LYS A 1 139 ? 21.576 -0.6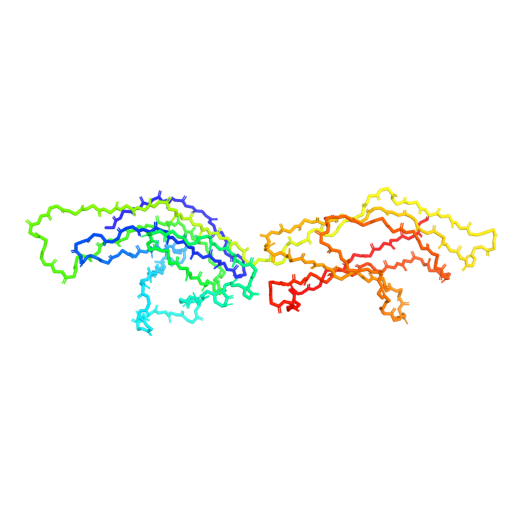47 -34.428 1.00 68.75 139 LYS A C 1
ATOM 1124 O O . LYS A 1 139 ? 21.423 -1.407 -33.484 1.00 68.75 139 LYS A O 1
ATOM 1129 N N . THR A 1 140 ? 22.435 0.365 -34.358 1.00 82.06 140 THR A N 1
ATOM 1130 C CA . THR A 1 140 ? 23.267 0.634 -33.176 1.00 82.06 140 THR A CA 1
ATOM 1131 C C . THR A 1 140 ? 22.521 1.400 -32.091 1.00 82.06 140 THR A C 1
ATOM 1133 O O . THR A 1 140 ? 22.940 1.393 -30.936 1.00 82.06 140 THR A O 1
ATOM 1136 N N . LYS A 1 141 ? 21.413 2.055 -32.449 1.00 87.00 141 LYS A N 1
ATOM 1137 C CA . LYS A 1 141 ? 20.564 2.815 -31.538 1.00 87.00 141 LYS A CA 1
ATOM 1138 C C . LYS A 1 141 ? 19.102 2.472 -31.748 1.00 87.00 141 LYS A C 1
ATOM 1140 O O . LYS A 1 141 ? 18.660 2.268 -32.881 1.00 87.00 141 LYS A O 1
ATOM 1145 N N . VAL A 1 142 ? 18.354 2.483 -30.655 1.00 87.00 142 VAL A N 1
ATOM 1146 C CA . VAL A 1 142 ? 16.904 2.313 -30.658 1.00 87.00 142 VAL A CA 1
ATOM 1147 C C . VAL A 1 142 ? 16.251 3.466 -29.918 1.00 87.00 142 VAL A C 1
ATOM 1149 O O . VAL A 1 142 ? 16.575 3.755 -28.764 1.00 87.00 142 VAL A O 1
ATOM 1152 N N . ARG A 1 143 ? 15.335 4.156 -30.598 1.00 89.88 143 ARG A N 1
ATOM 1153 C CA . ARG A 1 143 ? 14.451 5.139 -29.979 1.00 89.88 143 ARG A CA 1
ATOM 1154 C C . ARG A 1 143 ? 13.200 4.423 -29.494 1.00 89.88 143 ARG A C 1
ATOM 1156 O O . ARG A 1 143 ? 12.484 3.827 -30.294 1.00 89.88 143 ARG A O 1
ATOM 1163 N N . VAL A 1 144 ? 12.941 4.512 -28.199 1.00 87.88 144 VAL A N 1
ATOM 1164 C CA . VAL A 1 144 ? 11.780 3.914 -27.544 1.00 87.88 144 VAL A CA 1
ATOM 1165 C C . VAL A 1 144 ? 10.839 5.023 -27.107 1.00 87.88 144 VAL A C 1
ATOM 1167 O O . VAL A 1 144 ? 11.258 5.975 -26.438 1.00 87.88 144 VAL A O 1
ATOM 1170 N N . GLN A 1 145 ? 9.568 4.883 -27.473 1.00 90.56 145 GLN A N 1
ATOM 1171 C CA . GLN A 1 145 ? 8.490 5.732 -26.993 1.00 90.56 145 GLN A CA 1
ATOM 1172 C C . GLN A 1 145 ? 7.410 4.867 -26.345 1.00 90.56 145 GLN A C 1
ATOM 1174 O O . GLN A 1 145 ? 6.960 3.887 -26.927 1.00 90.56 145 GLN A O 1
ATOM 1179 N N . CYS A 1 146 ? 6.989 5.209 -25.131 1.00 88.62 146 CYS A N 1
ATOM 1180 C CA . CYS A 1 146 ? 5.858 4.554 -24.476 1.00 88.62 146 CYS A CA 1
ATOM 1181 C C . CYS A 1 146 ? 5.217 5.474 -23.435 1.00 88.62 146 CYS A C 1
ATOM 1183 O O . CYS A 1 146 ? 5.764 6.523 -23.080 1.00 88.62 146 CYS A O 1
ATOM 1185 N N . VAL A 1 147 ? 4.044 5.082 -22.943 1.00 89.25 147 VAL A N 1
ATOM 1186 C CA . VAL A 1 147 ? 3.444 5.672 -21.745 1.00 89.25 147 VAL A CA 1
ATOM 1187 C C . VAL A 1 147 ? 3.578 4.661 -20.619 1.00 89.25 147 VAL A C 1
ATOM 1189 O O . VAL A 1 147 ? 3.052 3.555 -20.713 1.00 89.25 147 VAL A O 1
ATOM 1192 N N . LEU A 1 148 ? 4.304 5.041 -19.577 1.00 88.94 148 LEU A N 1
ATOM 1193 C CA . LEU A 1 148 ? 4.369 4.322 -18.313 1.00 88.94 148 LEU A CA 1
ATOM 1194 C C . LEU A 1 148 ? 3.160 4.740 -17.478 1.00 88.94 148 LEU A C 1
ATOM 1196 O O . LEU A 1 148 ? 2.882 5.934 -17.393 1.00 88.94 148 LEU A O 1
ATOM 1200 N N . GLU A 1 149 ? 2.455 3.788 -16.882 1.00 86.19 149 GLU A N 1
ATOM 1201 C CA . GLU A 1 149 ? 1.298 4.021 -16.013 1.00 86.19 149 GLU A CA 1
ATOM 1202 C C . GLU A 1 149 ? 1.472 3.232 -14.716 1.00 86.19 149 GLU A C 1
ATOM 1204 O O . GLU A 1 149 ? 1.989 2.112 -14.724 1.00 86.19 149 GLU A O 1
ATOM 1209 N N . TRP A 1 150 ? 1.021 3.804 -13.605 1.00 85.81 150 TRP A N 1
ATOM 1210 C CA . TRP A 1 150 ? 1.014 3.134 -12.310 1.00 85.81 150 TRP A CA 1
ATOM 1211 C C . TRP A 1 150 ? -0.170 3.582 -11.462 1.00 85.81 150 TRP A C 1
ATOM 1213 O O . TRP A 1 150 ? -0.748 4.645 -11.670 1.00 85.81 150 TRP A O 1
ATOM 1223 N N . HIS A 1 151 ? -0.543 2.751 -10.496 1.00 75.81 151 HIS A N 1
ATOM 1224 C CA . HIS A 1 151 ? -1.636 3.029 -9.568 1.00 75.81 151 HIS A CA 1
ATOM 1225 C C . HIS A 1 151 ? -1.153 2.826 -8.143 1.00 75.81 151 HIS A C 1
ATOM 1227 O O . HIS A 1 151 ? -0.429 1.871 -7.879 1.00 75.81 151 HIS A O 1
ATOM 1233 N N . TYR A 1 152 ? -1.567 3.713 -7.240 1.00 69.06 152 TYR A N 1
ATOM 1234 C CA . TYR A 1 152 ? -1.172 3.688 -5.838 1.00 69.06 152 TYR A CA 1
ATOM 1235 C C . TYR A 1 152 ? -2.319 3.242 -4.936 1.00 69.06 152 TYR A C 1
ATOM 1237 O O . TYR A 1 152 ? -3.431 3.744 -5.067 1.00 69.06 152 TYR A O 1
ATOM 1245 N N . GLN A 1 153 ? -2.049 2.284 -4.041 1.00 56.72 153 GLN A N 1
ATOM 1246 C CA . GLN A 1 153 ? -2.990 1.851 -2.997 1.00 56.72 153 GLN A CA 1
ATOM 1247 C C . GLN A 1 153 ? -2.784 2.587 -1.662 1.00 56.72 153 GLN A C 1
ATOM 1249 O O . GLN A 1 153 ? -3.638 2.512 -0.784 1.00 56.72 153 GLN A O 1
ATOM 1254 N N . THR A 1 154 ? -1.683 3.327 -1.518 1.00 60.81 154 THR A N 1
ATOM 1255 C CA . THR A 1 154 ? -1.347 4.140 -0.340 1.00 60.81 154 THR A CA 1
ATOM 1256 C C . THR A 1 154 ? -1.038 5.584 -0.754 1.00 60.81 154 THR A C 1
ATOM 1258 O O . THR A 1 154 ? -0.970 5.908 -1.945 1.00 60.81 154 THR A O 1
ATOM 1261 N N . SER A 1 155 ? -0.875 6.482 0.224 1.00 64.88 155 SER A N 1
ATOM 1262 C CA . SER A 1 155 ? -0.590 7.897 -0.044 1.00 64.88 155 SER A CA 1
ATOM 1263 C C . SER A 1 155 ? 0.862 8.087 -0.490 1.00 64.88 155 SER A C 1
ATOM 1265 O O . SER A 1 155 ? 1.764 8.261 0.329 1.00 64.88 155 SER A O 1
ATOM 1267 N N . VAL A 1 156 ? 1.082 8.093 -1.802 1.00 70.31 156 VAL A N 1
ATOM 1268 C CA . VAL A 1 156 ? 2.347 8.500 -2.425 1.00 70.31 156 VAL A CA 1
ATOM 1269 C C . VAL A 1 156 ? 2.292 9.994 -2.736 1.00 70.31 156 VAL A C 1
ATOM 1271 O O . VAL A 1 156 ? 1.335 10.464 -3.351 1.00 70.31 156 VAL A O 1
ATOM 1274 N N . LEU A 1 157 ? 3.321 10.750 -2.341 1.00 72.19 157 LEU A N 1
ATOM 1275 C CA . LEU A 1 157 ? 3.418 12.170 -2.701 1.00 72.19 157 LEU A CA 1
ATOM 1276 C C . LEU A 1 157 ? 3.921 12.355 -4.134 1.00 72.19 157 LEU A C 1
ATOM 1278 O O . LEU A 1 157 ? 3.391 13.161 -4.899 1.00 72.19 157 LEU A O 1
ATOM 1282 N N . TYR A 1 158 ? 4.991 11.642 -4.470 1.00 83.44 158 TYR A N 1
ATOM 1283 C CA . TYR A 1 158 ? 5.646 11.670 -5.770 1.00 83.44 158 TYR A CA 1
ATOM 1284 C C . TYR A 1 158 ? 6.503 10.421 -5.938 1.00 83.44 158 TYR A C 1
ATOM 1286 O O . TYR A 1 158 ? 6.614 9.585 -5.040 1.00 83.44 158 TYR A O 1
ATOM 1294 N N . SER A 1 159 ? 7.093 10.249 -7.110 1.00 88.62 159 SER A N 1
ATOM 1295 C CA . SER A 1 159 ? 7.907 9.081 -7.418 1.00 88.62 159 SER A CA 1
ATOM 1296 C C . SER A 1 159 ? 9.053 9.441 -8.324 1.00 88.62 159 SER A C 1
ATOM 1298 O O . SER A 1 159 ? 8.887 10.228 -9.258 1.00 88.62 159 SER A O 1
ATOM 1300 N N . ASP A 1 160 ? 10.192 8.825 -8.042 1.00 92.50 160 ASP A N 1
ATOM 1301 C CA . ASP A 1 160 ? 11.375 8.924 -8.872 1.00 92.50 160 ASP A CA 1
ATOM 1302 C C . ASP A 1 160 ? 11.378 7.767 -9.867 1.00 92.50 160 ASP A C 1
ATOM 1304 O O . ASP A 1 160 ? 11.267 6.594 -9.504 1.00 92.50 160 ASP A O 1
ATOM 1308 N N . LEU A 1 161 ? 11.482 8.111 -11.142 1.00 92.88 161 LEU A N 1
ATOM 1309 C CA . LEU A 1 161 ? 11.572 7.176 -12.248 1.00 92.88 161 LEU A CA 1
ATOM 1310 C C . LEU A 1 161 ? 13.016 7.050 -12.694 1.00 92.88 161 LEU A C 1
ATOM 1312 O O . LEU A 1 161 ? 13.722 8.046 -12.874 1.00 92.88 161 LEU A O 1
ATOM 1316 N N . TYR A 1 162 ? 13.417 5.820 -12.968 1.00 94.38 162 TYR A N 1
ATOM 1317 C CA . TYR A 1 162 ? 14.725 5.507 -13.506 1.00 94.38 162 TYR A CA 1
ATOM 1318 C C . TYR A 1 162 ? 14.601 4.517 -14.650 1.00 94.38 162 TYR A C 1
ATOM 1320 O O . TYR A 1 162 ? 13.636 3.755 -14.735 1.00 94.38 162 TYR A O 1
ATOM 1328 N N . VAL A 1 163 ? 15.617 4.508 -15.501 1.00 93.44 163 VAL A N 1
ATOM 1329 C CA . VAL A 1 163 ? 15.850 3.427 -16.448 1.00 93.44 163 VAL A CA 1
ATOM 1330 C C . VAL A 1 163 ? 17.211 2.819 -16.192 1.00 93.44 163 VAL A C 1
ATOM 1332 O O . VAL A 1 163 ? 18.192 3.525 -15.969 1.00 93.44 163 VAL A O 1
ATOM 1335 N N . GLU A 1 164 ? 17.262 1.503 -16.255 1.00 93.25 164 GLU A N 1
ATOM 1336 C CA . GLU A 1 164 ? 18.469 0.716 -16.103 1.00 93.25 164 GLU A CA 1
ATOM 1337 C C . GLU A 1 164 ? 18.572 -0.244 -17.284 1.00 93.25 164 GLU A C 1
ATOM 1339 O O . GLU A 1 164 ? 17.641 -0.985 -17.585 1.00 93.25 164 GLU A O 1
ATOM 1344 N N . VAL A 1 165 ? 19.697 -0.208 -17.988 1.00 90.50 165 VAL A N 1
ATOM 1345 C CA . VAL A 1 165 ? 19.991 -1.179 -19.047 1.00 90.50 165 VAL A CA 1
ATOM 1346 C C . VAL A 1 165 ? 20.733 -2.372 -18.435 1.00 90.50 165 VAL A C 1
ATOM 1348 O O . VAL A 1 165 ? 21.489 -2.162 -17.484 1.00 90.50 165 VAL A O 1
ATOM 1351 N N . PRO A 1 166 ? 20.565 -3.607 -18.943 1.00 85.50 166 PRO A N 1
ATOM 1352 C CA . PRO A 1 166 ? 21.264 -4.773 -18.406 1.00 85.50 166 PRO A CA 1
ATOM 1353 C C . PRO A 1 166 ? 22.783 -4.557 -18.328 1.00 85.50 166 PRO A C 1
ATOM 1355 O O . PRO A 1 166 ? 23.424 -4.239 -19.328 1.00 85.50 166 PRO A O 1
ATOM 1358 N N . GLY A 1 167 ? 23.356 -4.707 -17.129 1.00 82.81 167 GLY A N 1
ATOM 1359 C CA . GLY A 1 167 ? 24.789 -4.500 -16.874 1.00 82.81 167 GLY A CA 1
ATOM 1360 C C . GLY A 1 167 ? 25.252 -3.035 -16.862 1.00 82.81 167 GLY A C 1
ATOM 1361 O O . GLY A 1 167 ? 26.453 -2.788 -16.780 1.00 82.81 167 GLY A O 1
ATOM 1362 N N . GLY A 1 168 ? 24.332 -2.071 -16.956 1.00 85.00 168 GLY A N 1
ATOM 1363 C CA . GLY A 1 168 ? 24.617 -0.640 -16.872 1.00 85.00 168 GLY A CA 1
ATOM 1364 C C . GLY A 1 168 ? 24.179 -0.012 -15.551 1.00 85.00 168 GLY A C 1
ATOM 1365 O O . GLY A 1 168 ? 23.608 -0.657 -14.681 1.00 85.00 168 GLY A O 1
ATOM 1366 N N . GLU A 1 169 ? 24.441 1.287 -15.411 1.00 89.25 169 GLU A N 1
ATOM 1367 C CA . GLU A 1 169 ? 24.001 2.056 -14.246 1.00 89.25 169 GLU A CA 1
ATOM 1368 C C . GLU A 1 169 ? 22.534 2.484 -14.362 1.00 89.25 169 GLU A C 1
ATOM 1370 O O . GLU A 1 169 ? 22.041 2.840 -15.440 1.00 89.25 169 GLU A O 1
ATOM 1375 N N . LYS A 1 170 ? 21.859 2.534 -13.210 1.00 91.31 170 LYS A N 1
ATOM 1376 C CA . LYS A 1 170 ? 20.525 3.113 -13.055 1.00 91.31 170 LYS A CA 1
ATOM 1377 C C . LYS A 1 170 ? 20.571 4.622 -13.325 1.00 91.31 170 LYS A C 1
ATOM 1379 O O . LYS A 1 170 ? 21.197 5.382 -12.589 1.00 91.31 170 LYS A O 1
ATOM 1384 N N . LYS A 1 171 ? 19.873 5.074 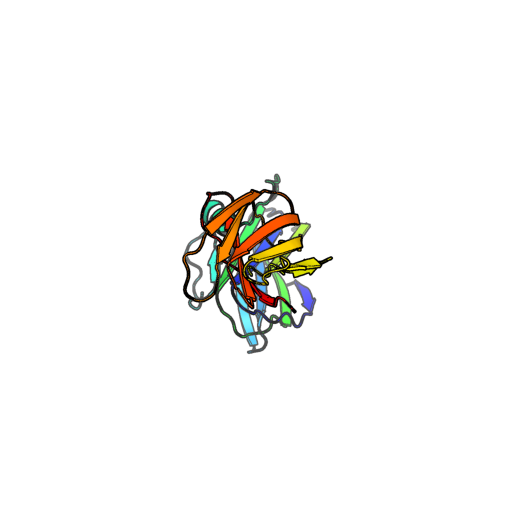-14.369 1.00 93.19 171 LYS A N 1
ATOM 1385 C CA . LYS A 1 171 ? 19.810 6.480 -14.797 1.00 93.19 171 LYS A CA 1
ATOM 1386 C C . LYS A 1 171 ? 18.481 7.109 -14.418 1.00 93.19 171 LYS A C 1
ATOM 1388 O O . LYS A 1 171 ? 17.419 6.604 -14.771 1.00 93.19 171 LYS A O 1
ATOM 1393 N N . TYR A 1 172 ? 18.543 8.246 -13.737 1.00 94.00 172 TYR A N 1
ATOM 1394 C CA . TYR A 1 172 ? 17.364 9.020 -13.363 1.00 94.00 172 TYR A CA 1
ATOM 1395 C C . TYR A 1 172 ? 16.665 9.624 -14.589 1.00 94.00 172 TYR A C 1
ATOM 1397 O O . TYR A 1 172 ? 17.311 10.171 -15.486 1.00 94.00 172 TYR A O 1
ATOM 1405 N N . LEU A 1 173 ? 15.336 9.525 -14.617 1.00 92.19 173 LEU A N 1
ATOM 1406 C CA . LEU A 1 173 ? 14.488 10.107 -15.652 1.00 92.19 173 LEU A CA 1
ATOM 1407 C C . LEU A 1 173 ? 13.773 11.363 -15.166 1.00 92.19 173 LEU A C 1
ATOM 1409 O O . LEU A 1 173 ? 13.876 12.401 -15.821 1.00 92.19 173 LEU A O 1
ATOM 1413 N N . ALA A 1 174 ? 13.004 11.244 -14.083 1.00 93.56 174 ALA A N 1
ATOM 1414 C CA . ALA A 1 174 ? 12.123 12.298 -13.597 1.00 93.56 174 ALA A CA 1
ATOM 1415 C C . ALA A 1 174 ? 11.596 12.002 -12.188 1.00 93.56 174 ALA A C 1
ATOM 1417 O O . ALA A 1 174 ? 11.481 10.844 -11.797 1.00 93.56 174 ALA A O 1
ATOM 1418 N N . THR A 1 175 ? 11.172 13.060 -11.503 1.00 92.75 175 THR A N 1
ATOM 1419 C CA . THR A 1 175 ? 10.318 13.017 -10.319 1.00 92.75 175 THR A CA 1
ATOM 1420 C C . THR A 1 175 ? 8.928 13.472 -10.742 1.00 92.75 175 THR A C 1
ATOM 1422 O O . THR A 1 175 ? 8.789 14.516 -11.386 1.00 92.75 175 THR A O 1
ATOM 1425 N N . THR A 1 176 ? 7.888 12.715 -10.403 1.00 89.12 176 THR A N 1
ATOM 1426 C CA . THR A 1 176 ? 6.510 13.050 -10.785 1.00 89.12 176 THR A CA 1
ATOM 1427 C C . THR A 1 176 ? 5.504 12.653 -9.711 1.00 89.12 176 THR A C 1
ATOM 1429 O O . THR A 1 176 ? 5.659 11.632 -9.052 1.00 89.12 176 THR A O 1
ATOM 1432 N N . SER A 1 177 ? 4.462 13.465 -9.530 1.00 84.88 177 SER A N 1
ATOM 1433 C CA . SER A 1 177 ? 3.275 13.137 -8.726 1.00 84.88 177 SER A CA 1
ATOM 1434 C C . SER A 1 177 ? 2.104 12.633 -9.576 1.00 84.88 177 SER A C 1
ATOM 1436 O O . SER A 1 177 ? 1.028 12.345 -9.056 1.00 84.88 177 SER A O 1
ATOM 1438 N N . GLN A 1 178 ? 2.288 12.554 -10.895 1.00 87.31 178 GLN A N 1
ATOM 1439 C CA . GLN A 1 178 ? 1.286 12.021 -11.813 1.00 87.31 178 GLN A CA 1
ATOM 1440 C C . GLN A 1 178 ? 1.260 10.489 -11.743 1.00 87.31 178 GLN A C 1
ATOM 1442 O O . GLN A 1 178 ? 2.189 9.873 -11.238 1.00 87.31 178 GLN A O 1
ATOM 1447 N N . LEU A 1 179 ? 0.203 9.875 -12.276 1.00 85.31 179 LEU A N 1
ATOM 1448 C CA . LEU A 1 179 ? 0.057 8.413 -12.369 1.00 85.31 179 LEU A CA 1
ATOM 1449 C C . LEU A 1 179 ? 0.537 7.843 -13.715 1.00 85.31 179 LEU A C 1
ATOM 1451 O O . LEU A 1 179 ? 0.321 6.675 -14.032 1.00 85.31 179 LEU A O 1
ATOM 1455 N N . SER A 1 180 ? 1.163 8.688 -14.533 1.00 89.75 180 SER A N 1
ATOM 1456 C CA . SER A 1 180 ? 1.679 8.311 -15.841 1.00 89.75 180 SER A CA 1
ATOM 1457 C C . SER A 1 180 ? 2.881 9.157 -16.242 1.00 89.75 180 SER A C 1
ATOM 1459 O O . SER A 1 180 ? 2.981 10.320 -15.845 1.00 89.75 180 SER A O 1
ATOM 1461 N N . PHE A 1 181 ? 3.746 8.613 -17.096 1.00 92.00 181 PHE A N 1
ATOM 1462 C CA . PHE A 1 181 ? 4.885 9.321 -17.672 1.00 92.00 181 PHE A CA 1
ATOM 1463 C C . PHE A 1 181 ? 5.137 8.896 -19.117 1.00 92.00 181 PHE A C 1
ATOM 1465 O O . PHE A 1 181 ? 5.227 7.709 -19.426 1.00 92.00 181 PHE A O 1
ATOM 1472 N N . LYS A 1 182 ? 5.296 9.874 -20.013 1.00 92.94 182 LYS A N 1
ATOM 1473 C CA . LYS A 1 182 ? 5.668 9.612 -21.405 1.00 92.94 182 LYS A CA 1
ATOM 1474 C C . LYS A 1 182 ? 7.184 9.469 -21.518 1.00 92.94 182 LYS A C 1
ATOM 1476 O O . LYS A 1 182 ? 7.914 10.448 -21.371 1.00 92.94 182 LYS A O 1
ATOM 1481 N N . LEU A 1 183 ? 7.642 8.263 -21.829 1.00 91.56 183 LEU A N 1
ATOM 1482 C CA . LEU A 1 183 ? 9.036 7.983 -22.142 1.00 91.56 183 LEU A CA 1
ATOM 1483 C C . LEU A 1 183 ? 9.292 8.260 -23.628 1.00 91.56 183 LEU A C 1
ATOM 1485 O O . LEU A 1 183 ? 8.548 7.789 -24.482 1.00 91.56 183 LEU A O 1
ATOM 1489 N N . ASP A 1 184 ? 10.349 9.012 -23.930 1.00 91.75 184 ASP A N 1
ATOM 1490 C CA . ASP A 1 184 ? 10.910 9.177 -25.276 1.00 91.75 184 ASP A CA 1
ATOM 1491 C C . ASP A 1 184 ? 12.434 9.271 -25.140 1.00 91.75 184 ASP A C 1
ATOM 1493 O O . ASP A 1 184 ? 12.979 10.309 -24.745 1.00 91.75 184 ASP A O 1
ATOM 1497 N N . ARG A 1 185 ? 13.127 8.148 -25.348 1.00 89.56 185 ARG A N 1
ATOM 1498 C CA . ARG A 1 185 ? 14.576 8.030 -25.123 1.00 89.56 185 ARG A CA 1
ATOM 1499 C C . ARG A 1 185 ? 15.233 7.175 -26.194 1.00 89.56 185 ARG A C 1
ATOM 1501 O O . ARG A 1 185 ? 14.605 6.322 -26.806 1.00 89.56 185 ARG A O 1
ATOM 1508 N N . THR A 1 186 ? 16.517 7.432 -26.417 1.00 89.88 186 THR A N 1
ATOM 1509 C CA . THR A 1 186 ? 17.367 6.629 -27.299 1.00 89.88 186 THR A CA 1
ATOM 1510 C C . THR A 1 186 ? 18.352 5.839 -26.454 1.00 89.88 186 THR A C 1
ATOM 1512 O O . THR A 1 186 ? 18.974 6.409 -25.556 1.00 89.88 186 THR A O 1
ATOM 1515 N N . PHE A 1 187 ? 18.487 4.554 -26.755 1.00 88.00 187 PHE A N 1
ATOM 1516 C CA . PHE A 1 187 ? 19.414 3.637 -26.103 1.00 88.00 187 PHE A CA 1
ATOM 1517 C C . PHE A 1 187 ? 20.398 3.065 -27.124 1.00 88.00 187 PHE A C 1
ATOM 1519 O O . PHE A 1 187 ? 20.048 2.901 -28.294 1.00 88.00 187 PHE A O 1
ATOM 1526 N N . ASP A 1 188 ? 21.615 2.763 -26.677 1.00 86.88 188 ASP A N 1
ATOM 1527 C CA . ASP A 1 188 ? 22.669 2.189 -27.512 1.00 86.88 188 ASP A CA 1
ATOM 1528 C C . ASP A 1 188 ? 22.621 0.656 -27.427 1.00 86.88 188 ASP A C 1
ATOM 1530 O O . ASP A 1 188 ? 22.868 0.100 -26.363 1.00 86.88 188 ASP A O 1
ATOM 1534 N N . ASN A 1 189 ? 22.315 -0.009 -28.545 1.00 81.00 189 ASN A N 1
ATOM 1535 C CA . ASN A 1 189 ? 22.392 -1.462 -28.743 1.00 81.00 189 ASN A CA 1
ATOM 1536 C C . ASN A 1 189 ? 21.874 -2.323 -27.566 1.00 81.00 189 ASN A C 1
ATOM 1538 O O . ASN A 1 189 ? 22.606 -3.152 -27.026 1.00 81.00 189 ASN A O 1
ATOM 1542 N N . VAL A 1 190 ? 20.616 -2.118 -27.167 1.00 86.00 190 VAL A N 1
ATOM 1543 C CA . VAL A 1 190 ? 19.957 -2.885 -26.096 1.00 86.00 190 VAL A CA 1
ATOM 1544 C C . VAL A 1 190 ? 18.774 -3.689 -26.628 1.00 86.00 190 VAL A C 1
ATOM 1546 O O . VAL A 1 190 ? 18.003 -3.200 -27.451 1.00 86.00 190 VAL A O 1
ATOM 1549 N N . GLU A 1 191 ? 18.612 -4.908 -26.115 1.00 85.81 191 GLU A N 1
ATOM 1550 C CA . GLU A 1 191 ? 17.452 -5.778 -26.381 1.00 85.81 191 GLU A CA 1
ATOM 1551 C C . GLU A 1 191 ? 16.331 -5.578 -25.350 1.00 85.81 191 GLU A C 1
ATOM 1553 O O . GLU A 1 191 ? 15.167 -5.887 -25.594 1.00 85.81 191 GLU A O 1
ATOM 1558 N N . SER A 1 192 ? 16.672 -5.045 -24.178 1.00 89.31 192 SER A N 1
ATOM 1559 C CA . SER A 1 192 ? 15.723 -4.726 -23.119 1.00 89.31 192 SER A CA 1
ATOM 1560 C C . SER A 1 192 ? 16.271 -3.643 -22.197 1.00 89.31 192 SER A C 1
ATOM 1562 O O . SER A 1 192 ? 17.470 -3.348 -22.183 1.00 89.31 192 SER A O 1
ATOM 1564 N N . PHE A 1 193 ? 15.380 -3.039 -21.421 1.00 90.94 193 PHE A N 1
ATOM 1565 C CA . PHE A 1 193 ? 15.735 -2.174 -20.304 1.00 90.94 193 PHE A CA 1
ATOM 1566 C C . PHE A 1 193 ? 14.699 -2.303 -19.195 1.00 90.94 193 PHE A C 1
ATOM 1568 O O . PHE A 1 193 ? 13.537 -2.622 -19.433 1.00 90.94 193 PHE A O 1
ATOM 1575 N N . ASN A 1 194 ? 15.119 -2.007 -17.979 1.00 91.00 194 ASN A N 1
ATOM 1576 C CA . ASN A 1 194 ? 14.268 -1.945 -16.813 1.00 91.00 194 ASN A CA 1
ATOM 1577 C C . ASN A 1 194 ? 13.811 -0.510 -16.585 1.00 91.00 194 ASN A C 1
ATOM 1579 O O . ASN A 1 194 ? 14.610 0.427 -16.623 1.00 91.00 194 ASN A O 1
ATOM 1583 N N . VAL A 1 195 ? 12.526 -0.341 -16.308 1.00 90.81 195 VAL A N 1
ATOM 1584 C CA . VAL A 1 195 ? 11.977 0.871 -15.708 1.00 90.81 195 VAL A CA 1
ATOM 1585 C C . VAL A 1 195 ? 11.843 0.613 -14.220 1.00 90.81 195 VAL A C 1
ATOM 1587 O O . VAL A 1 195 ? 11.192 -0.353 -13.827 1.00 90.81 195 VAL A O 1
ATOM 1590 N N . VAL A 1 196 ? 12.435 1.483 -13.407 1.00 90.56 196 VAL A N 1
ATOM 1591 C CA . VAL A 1 196 ? 12.343 1.405 -11.948 1.00 90.56 196 VAL A CA 1
ATOM 1592 C C . VAL A 1 196 ? 11.531 2.586 -11.436 1.00 90.56 196 VAL A C 1
ATOM 1594 O O . VAL A 1 196 ? 11.910 3.739 -11.657 1.00 90.56 196 VAL A O 1
ATOM 1597 N N . LEU A 1 197 ? 10.433 2.302 -10.741 1.00 89.62 197 LEU A N 1
ATOM 1598 C CA . LEU A 1 197 ? 9.586 3.286 -10.070 1.00 89.62 197 LEU A CA 1
ATOM 1599 C C . LEU A 1 197 ? 9.897 3.270 -8.568 1.00 89.62 197 LEU A C 1
ATOM 1601 O O . LEU A 1 197 ? 9.751 2.233 -7.928 1.00 89.62 197 LEU A O 1
ATOM 1605 N N . SER A 1 198 ? 10.322 4.407 -8.011 1.00 89.75 198 SER A N 1
ATOM 1606 C CA . SER A 1 198 ? 10.650 4.584 -6.585 1.00 89.75 198 SER A CA 1
ATOM 1607 C C . SER A 1 198 ? 9.682 5.587 -5.935 1.00 89.75 198 SER A C 1
ATOM 1609 O O . SER A 1 198 ? 9.951 6.793 -5.930 1.00 89.75 198 SER A O 1
ATOM 1611 N N . PRO A 1 199 ? 8.512 5.139 -5.453 1.00 83.69 199 PRO A N 1
ATOM 1612 C CA . PRO A 1 199 ? 7.544 5.978 -4.754 1.00 83.69 199 PRO A CA 1
ATOM 1613 C C . PRO A 1 199 ? 8.072 6.523 -3.425 1.00 83.69 199 PRO A C 1
ATOM 1615 O O . PRO A 1 199 ? 8.746 5.824 -2.665 1.00 83.69 199 PRO A O 1
ATOM 1618 N N . LYS A 1 200 ? 7.714 7.780 -3.138 1.00 82.81 200 LYS A N 1
ATOM 1619 C CA . LYS A 1 200 ? 8.085 8.501 -1.920 1.00 82.81 200 LYS A CA 1
ATOM 1620 C C . LYS A 1 200 ? 6.860 8.851 -1.080 1.00 82.81 200 LYS A C 1
ATOM 1622 O O . LYS A 1 200 ? 5.864 9.373 -1.598 1.00 82.81 200 LYS A O 1
ATOM 1627 N N . GLY A 1 201 ? 6.961 8.574 0.217 1.00 69.50 201 GLY A N 1
ATOM 1628 C CA . GLY A 1 201 ? 5.917 8.830 1.207 1.00 69.50 201 GLY A CA 1
ATOM 1629 C C . GLY A 1 201 ? 5.832 10.287 1.657 1.00 69.50 201 GLY A C 1
ATOM 1630 O O . GLY A 1 201 ? 6.556 11.165 1.175 1.00 69.50 201 GLY A O 1
ATOM 1631 N N . ALA A 1 202 ? 4.920 10.545 2.598 1.00 60.47 202 ALA A N 1
ATOM 1632 C CA . ALA A 1 202 ? 4.648 11.873 3.147 1.00 60.47 202 ALA A CA 1
ATOM 1633 C C . ALA A 1 202 ? 5.870 12.520 3.827 1.00 60.47 202 ALA A C 1
ATO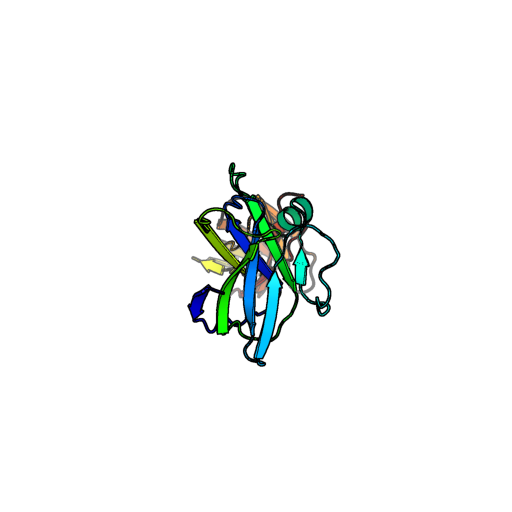M 1635 O O . ALA A 1 202 ? 5.991 13.748 3.844 1.00 60.47 202 ALA A O 1
ATOM 1636 N N . LEU A 1 203 ? 6.793 11.706 4.341 1.00 56.22 203 LEU A N 1
ATOM 1637 C CA . LEU A 1 203 ? 8.020 12.133 5.011 1.00 56.22 203 LEU A CA 1
ATOM 1638 C C . LEU A 1 203 ? 9.251 12.007 4.097 1.00 56.22 203 LEU A C 1
ATOM 1640 O O . LEU A 1 203 ? 10.383 12.139 4.562 1.00 56.22 203 LEU A O 1
ATOM 1644 N N . LYS A 1 204 ? 9.031 11.845 2.782 1.00 61.44 204 LYS A N 1
ATOM 1645 C CA . LYS A 1 204 ? 10.058 11.715 1.731 1.00 61.44 204 LYS A CA 1
ATOM 1646 C C . LYS A 1 204 ? 10.941 10.468 1.865 1.00 61.44 204 LYS A C 1
ATOM 1648 O O . LYS A 1 204 ? 12.035 10.421 1.304 1.00 61.44 204 LYS A O 1
ATOM 1653 N N . GLU A 1 205 ? 10.466 9.467 2.585 1.00 65.31 205 GLU A N 1
ATOM 1654 C CA . GLU A 1 205 ? 11.057 8.141 2.682 1.00 65.31 205 GLU A CA 1
ATOM 1655 C C . GLU A 1 205 ? 10.786 7.303 1.423 1.00 65.31 205 GLU A C 1
ATOM 1657 O O . GLU A 1 205 ? 9.812 7.534 0.703 1.00 65.31 205 GLU A O 1
ATOM 1662 N N . ASP A 1 206 ? 11.649 6.318 1.162 1.00 72.56 206 ASP A N 1
ATOM 1663 C CA . ASP A 1 206 ? 11.433 5.313 0.119 1.00 72.56 206 ASP A CA 1
ATOM 1664 C C . ASP A 1 206 ? 10.397 4.277 0.562 1.00 72.56 206 ASP A C 1
ATOM 1666 O O . ASP A 1 206 ? 10.572 3.619 1.587 1.00 72.56 206 ASP A O 1
ATOM 1670 N N . LEU A 1 207 ? 9.349 4.087 -0.246 1.00 68.12 207 LEU A N 1
ATOM 1671 C CA . LEU A 1 207 ? 8.280 3.109 0.005 1.00 68.12 207 LEU A CA 1
ATOM 1672 C C . LEU A 1 207 ? 8.528 1.750 -0.684 1.00 68.12 207 LEU A C 1
ATOM 1674 O O . LEU A 1 207 ? 7.598 0.968 -0.871 1.00 68.12 207 LEU A O 1
ATOM 1678 N N . GLY A 1 208 ? 9.778 1.475 -1.071 1.00 72.88 208 GLY A N 1
ATOM 1679 C CA . GLY A 1 208 ? 10.157 0.336 -1.915 1.00 72.88 208 GLY A CA 1
ATOM 1680 C C . GLY A 1 208 ? 10.050 0.657 -3.408 1.00 72.88 208 GLY A C 1
ATOM 1681 O O . GLY A 1 208 ? 9.356 1.594 -3.791 1.00 72.88 208 GLY A O 1
ATOM 1682 N N . SER A 1 209 ? 10.769 -0.086 -4.255 1.00 80.00 209 SER A N 1
ATOM 1683 C CA . SER A 1 209 ? 10.822 0.161 -5.703 1.00 80.00 209 SER A CA 1
ATOM 1684 C C . SER A 1 209 ? 10.273 -1.003 -6.516 1.00 80.00 209 SER A C 1
ATOM 1686 O O . SER A 1 209 ? 10.632 -2.147 -6.242 1.00 80.00 209 SER A O 1
ATOM 1688 N N . GLU A 1 210 ? 9.521 -0.696 -7.570 1.00 80.31 210 GLU A N 1
ATOM 1689 C CA . GLU A 1 210 ? 9.022 -1.680 -8.535 1.00 80.31 210 GLU A CA 1
ATOM 1690 C C . GLU A 1 210 ? 9.841 -1.624 -9.823 1.00 80.31 210 GLU A C 1
ATOM 1692 O O . GLU A 1 210 ? 10.193 -0.537 -10.294 1.00 80.31 210 GLU A O 1
ATOM 1697 N N . THR A 1 211 ? 10.142 -2.791 -10.396 1.00 85.31 211 THR A N 1
ATOM 1698 C CA . THR A 1 211 ? 10.934 -2.902 -11.626 1.00 85.31 211 THR A CA 1
ATOM 1699 C C . THR A 1 211 ? 10.162 -3.647 -12.703 1.00 85.31 211 THR A C 1
ATOM 1701 O O . THR A 1 211 ? 9.775 -4.795 -12.519 1.00 85.31 211 THR A O 1
ATOM 1704 N N . MET A 1 212 ? 9.996 -3.010 -13.859 1.00 87.12 212 MET A N 1
ATOM 1705 C CA . MET A 1 212 ? 9.383 -3.609 -15.041 1.00 87.12 212 MET A CA 1
ATOM 1706 C C . MET A 1 212 ? 10.412 -3.706 -16.164 1.00 87.12 212 MET A C 1
ATOM 1708 O O . MET A 1 212 ? 10.969 -2.692 -16.586 1.00 87.12 212 MET A O 1
ATOM 1712 N N . CYS A 1 213 ? 10.620 -4.914 -16.683 1.00 87.31 213 CYS A N 1
ATOM 1713 C CA . CYS A 1 213 ? 11.434 -5.130 -17.873 1.00 87.31 213 CYS A CA 1
ATOM 1714 C C . CYS A 1 213 ? 10.621 -4.818 -19.138 1.00 87.31 213 CYS A C 1
ATOM 1716 O O . CYS A 1 213 ? 9.524 -5.343 -19.333 1.00 87.31 213 CYS A O 1
ATOM 1718 N N . VAL A 1 214 ? 11.171 -3.970 -20.002 1.00 84.19 214 VAL A N 1
ATOM 1719 C CA . VAL A 1 214 ? 10.639 -3.641 -21.324 1.00 84.19 214 VAL A CA 1
ATOM 1720 C C . VAL A 1 214 ? 11.521 -4.313 -22.366 1.00 84.19 214 VAL A C 1
ATOM 1722 O O . VAL A 1 214 ? 12.682 -3.943 -22.539 1.00 84.19 214 VAL A O 1
ATOM 1725 N N . ASN A 1 215 ? 10.957 -5.291 -23.072 1.00 84.19 215 ASN A N 1
ATOM 1726 C CA . ASN A 1 215 ? 11.628 -5.963 -24.180 1.00 84.19 215 ASN A CA 1
ATOM 1727 C C . ASN A 1 215 ? 11.449 -5.158 -25.471 1.00 84.19 215 ASN A C 1
ATOM 1729 O O . ASN A 1 215 ? 10.337 -4.747 -25.812 1.00 84.19 215 ASN A O 1
ATOM 1733 N N . ILE A 1 216 ? 12.546 -4.946 -26.190 1.00 79.81 216 ILE A N 1
ATOM 1734 C CA . ILE A 1 216 ? 12.588 -4.229 -27.462 1.00 79.81 216 ILE A CA 1
ATOM 1735 C C . ILE A 1 216 ? 12.570 -5.291 -28.566 1.00 79.81 216 ILE A C 1
ATOM 1737 O O . ILE A 1 216 ? 13.594 -5.904 -28.856 1.00 79.81 216 ILE A O 1
ATOM 1741 N N . VAL A 1 217 ? 11.385 -5.536 -29.135 1.00 66.62 217 VAL A N 1
ATOM 1742 C CA . VAL A 1 217 ? 11.170 -6.462 -30.267 1.00 66.62 217 VAL A CA 1
ATOM 1743 C C . VAL A 1 217 ? 11.290 -5.720 -31.594 1.00 66.62 217 VAL A C 1
ATOM 1745 O O . VAL A 1 217 ? 10.796 -4.570 -31.671 1.00 66.62 217 VAL A O 1
#

Organism: NCBI:txid931172

pLDDT: mean 75.23, std 14.5, range [33.81, 94.38]

Foldseek 3Di:
DFWDDFWFAFADFKKKKKWWKADPDQKWKWKWFQWPVRDIDTHTDDDPPPDDPPPFKDFDDPVRCLVLQDDDDDDPTDMTMMMGGDDSITRRTMGMDMGHPDDDPDDDDIDIDDIDMARSDQPKDWDKDDWDWDADPVNQKIWIKIKIFIDGSGRFQWKWKWKAAVVGDTGTDDIGRDRMDIDTDMDGNGQKMKIKIFTATPVRDTSDIDIDIDGDD

Sequence (217 aa):
MLKIFETDLHIKGELIVSYTCFEGHGSETSLVLQLKNGSQLHLVGEDHNVSNIDEYCFPSSEEELLKKGYNKKKSCWTTRSYLLNHTEDNIQSIAVKCQPKRELTLGFDLLLTELEMIPLWPIYNLMHRNLTCHWDAAKTKVRVQCVLEWHYQTSVLYSDLYVEVPGGEKKYLATTSQLSFKLDRTFDNVESFNVVLSPKGALKEDLGSETMCVNIV